Protein AF-A0A7X7BME7-F1 (afdb_monomer)

Structure (mmCIF, N/CA/C/O backbone):
data_AF-A0A7X7BME7-F1
#
_entry.id   AF-A0A7X7BME7-F1
#
loop_
_atom_site.group_PDB
_atom_site.id
_atom_site.type_symbol
_atom_site.label_atom_id
_atom_site.label_alt_id
_atom_site.label_comp_id
_atom_site.label_asym_id
_atom_site.label_entity_id
_atom_site.label_seq_id
_atom_site.pdbx_PDB_ins_code
_atom_site.Cartn_x
_atom_site.Cartn_y
_atom_site.Cartn_z
_atom_site.occupancy
_atom_site.B_iso_or_equiv
_atom_site.auth_seq_id
_atom_site.auth_comp_id
_atom_site.auth_asym_id
_atom_site.auth_atom_id
_atom_site.pdbx_PDB_model_num
ATOM 1 N N . MET A 1 1 ? -15.354 17.926 27.346 1.00 56.25 1 MET A N 1
ATOM 2 C CA . MET A 1 1 ? -15.030 17.325 26.038 1.00 56.25 1 MET A CA 1
ATOM 3 C C . MET A 1 1 ? -14.255 16.059 26.338 1.00 56.25 1 MET A C 1
ATOM 5 O O . MET A 1 1 ? -13.402 16.150 27.217 1.00 56.25 1 MET A O 1
ATOM 9 N N . PRO A 1 2 ? -14.601 14.900 25.755 1.00 67.62 2 PRO A N 1
ATOM 10 C CA . PRO A 1 2 ? -13.760 13.716 25.905 1.00 67.62 2 PRO A CA 1
ATOM 11 C C . PRO A 1 2 ? -12.350 14.047 25.405 1.00 67.62 2 PRO A C 1
ATOM 13 O O . PRO A 1 2 ? -12.203 14.774 24.421 1.00 67.62 2 PRO A O 1
ATOM 16 N N . ASN A 1 3 ? -11.318 13.552 26.082 1.00 87.88 3 ASN A N 1
ATOM 17 C CA . ASN A 1 3 ? -10.000 13.508 25.458 1.00 87.88 3 ASN A CA 1
ATOM 18 C C . ASN A 1 3 ? -10.042 12.455 24.339 1.00 87.88 3 ASN A C 1
ATOM 20 O O . ASN A 1 3 ? -10.901 11.571 24.339 1.00 87.88 3 ASN A O 1
ATOM 24 N N . ALA A 1 4 ? -9.149 12.565 23.363 1.00 94.56 4 ALA A N 1
ATOM 25 C CA . ALA A 1 4 ? -8.976 11.543 22.338 1.00 94.56 4 ALA A CA 1
ATOM 26 C C . ALA A 1 4 ? -7.824 10.615 22.744 1.00 94.56 4 ALA A C 1
ATOM 28 O O . ALA A 1 4 ? -6.770 11.097 23.156 1.00 94.56 4 ALA A O 1
ATOM 29 N N . ALA A 1 5 ? -8.014 9.307 22.592 1.00 96.19 5 ALA A N 1
ATOM 30 C CA . ALA A 1 5 ? -7.024 8.282 22.898 1.00 96.19 5 ALA A CA 1
ATOM 31 C C . ALA A 1 5 ? -6.752 7.398 21.674 1.00 96.19 5 ALA A C 1
ATOM 33 O O . ALA A 1 5 ? -7.639 7.149 20.854 1.00 96.19 5 ALA A O 1
ATOM 34 N N . VAL A 1 6 ? -5.517 6.906 21.554 1.00 97.06 6 VAL A N 1
ATOM 35 C CA . VAL A 1 6 ? -5.145 5.908 20.542 1.00 97.06 6 VAL A CA 1
ATOM 36 C C . VAL A 1 6 ? -5.453 4.521 21.092 1.00 97.06 6 VAL A C 1
ATOM 38 O O . VAL A 1 6 ? -4.835 4.085 22.058 1.00 97.06 6 VAL A O 1
ATOM 41 N N . LYS A 1 7 ? -6.391 3.814 20.459 1.00 97.00 7 LYS A N 1
ATOM 42 C CA . LYS A 1 7 ? -6.803 2.460 20.865 1.00 97.00 7 LYS A CA 1
ATOM 43 C C . LYS A 1 7 ? -6.017 1.352 20.170 1.00 97.00 7 LYS A C 1
ATOM 45 O O . LYS A 1 7 ? -5.889 0.255 20.703 1.00 97.00 7 LYS A O 1
ATOM 50 N N . GLY A 1 8 ? -5.518 1.610 18.968 1.00 97.50 8 GLY A N 1
ATOM 51 C CA . GLY A 1 8 ? -4.771 0.621 18.203 1.00 97.50 8 GLY A CA 1
ATOM 52 C C . GLY A 1 8 ? -4.004 1.252 17.058 1.00 97.50 8 GLY A C 1
ATOM 53 O O . GLY A 1 8 ? -4.339 2.346 16.601 1.00 97.50 8 GLY A O 1
ATOM 54 N N . THR A 1 9 ? -2.976 0.543 16.609 1.00 98.44 9 THR A N 1
ATOM 55 C CA . THR A 1 9 ? -2.131 0.936 15.485 1.00 98.44 9 THR A CA 1
ATOM 56 C C . THR A 1 9 ? -1.845 -0.259 14.583 1.00 98.44 9 THR A C 1
ATOM 58 O O . THR A 1 9 ? -1.928 -1.422 14.998 1.00 98.44 9 THR A O 1
ATOM 61 N N . SER A 1 10 ? -1.505 0.033 13.336 1.00 98.75 10 SER A N 1
ATOM 62 C CA . SER A 1 10 ? -1.069 -0.945 12.345 1.00 98.75 10 SER A CA 1
ATOM 63 C C . SER A 1 10 ? -0.020 -0.333 11.431 1.00 98.75 10 SER A C 1
ATOM 65 O O . SER A 1 10 ? -0.121 0.843 11.092 1.00 98.75 10 SER A O 1
ATOM 67 N N . TYR A 1 11 ? 0.948 -1.136 11.006 1.00 98.62 11 TYR A N 1
ATOM 68 C CA . TYR A 1 11 ? 2.032 -0.728 10.115 1.00 98.6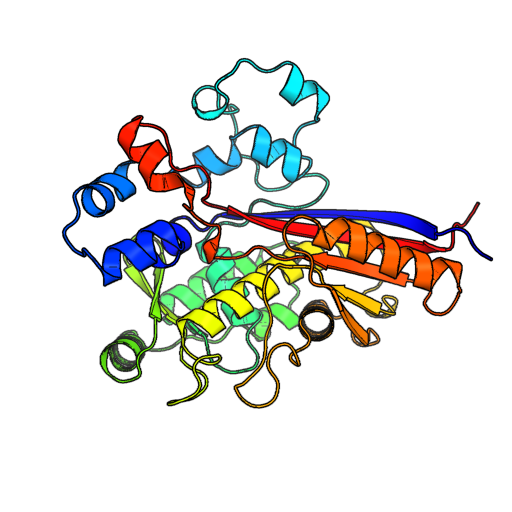2 11 TYR A CA 1
ATOM 69 C C . TYR A 1 11 ? 2.385 -1.918 9.229 1.00 98.62 11 TYR A C 1
ATOM 71 O O . TYR A 1 11 ? 2.762 -2.968 9.749 1.00 98.62 11 TYR A O 1
ATOM 79 N N . SER A 1 12 ? 2.230 -1.768 7.915 1.00 98.75 12 SER A N 1
ATOM 80 C CA . SER A 1 12 ? 2.431 -2.858 6.951 1.00 98.75 12 SER A CA 1
ATOM 81 C C . SER A 1 12 ? 3.280 -2.399 5.771 1.00 98.75 12 SER A C 1
ATOM 83 O O . SER A 1 12 ? 3.238 -1.232 5.378 1.00 98.75 12 SER A O 1
ATOM 85 N N . LEU A 1 13 ? 4.028 -3.330 5.192 1.00 98.88 13 LEU A N 1
ATOM 86 C CA . LEU A 1 13 ? 4.857 -3.125 4.011 1.00 98.88 13 LEU A CA 1
ATOM 87 C C . LEU A 1 13 ? 4.364 -4.050 2.900 1.00 98.88 13 LEU A C 1
ATOM 89 O O . LEU A 1 13 ? 4.288 -5.258 3.092 1.00 98.88 13 LEU A O 1
ATOM 93 N N . ASN A 1 14 ? 4.081 -3.513 1.721 1.00 98.75 14 ASN A N 1
ATOM 94 C CA . ASN A 1 14 ? 3.944 -4.327 0.516 1.00 98.75 14 ASN A CA 1
ATOM 95 C C . ASN A 1 14 ? 5.297 -4.339 -0.191 1.00 98.75 14 ASN A C 1
ATOM 97 O O . ASN A 1 14 ? 5.724 -3.302 -0.692 1.00 98.75 14 ASN A O 1
ATOM 101 N N . TYR A 1 15 ? 5.980 -5.481 -0.210 1.00 98.69 15 TYR A N 1
ATOM 102 C CA . TYR A 1 15 ? 7.234 -5.640 -0.943 1.00 98.69 15 TYR A CA 1
ATOM 103 C C . TYR A 1 15 ? 6.923 -5.780 -2.436 1.00 98.69 15 TYR A C 1
ATOM 105 O O . TYR A 1 15 ? 6.272 -6.739 -2.840 1.00 98.69 15 TYR A O 1
ATOM 113 N N . THR A 1 16 ? 7.359 -4.811 -3.241 1.00 98.31 16 THR A N 1
ATOM 114 C CA . THR A 1 16 ? 6.991 -4.668 -4.659 1.00 98.31 16 THR A CA 1
ATOM 115 C C . THR A 1 16 ? 8.193 -4.236 -5.518 1.00 98.31 16 THR A C 1
ATOM 117 O O . THR A 1 16 ? 8.220 -3.111 -6.036 1.00 98.31 16 THR A O 1
ATOM 120 N N . PRO A 1 17 ? 9.252 -5.062 -5.618 1.00 98.12 17 PRO A N 1
ATOM 121 C CA . PRO A 1 17 ? 10.462 -4.721 -6.359 1.00 98.12 17 PRO A CA 1
ATOM 122 C C . PRO A 1 17 ? 10.225 -4.569 -7.865 1.00 98.12 17 PRO A C 1
ATOM 124 O O . PRO A 1 17 ? 10.823 -3.683 -8.468 1.00 98.12 17 PRO A O 1
ATOM 127 N N . GLU A 1 18 ? 9.373 -5.378 -8.500 1.00 98.00 18 GLU A N 1
ATOM 128 C CA . GLU A 1 18 ? 9.118 -5.247 -9.937 1.00 98.00 18 GLU A CA 1
ATOM 129 C C . GLU A 1 18 ? 8.257 -4.018 -10.222 1.00 98.00 18 GLU A C 1
ATOM 131 O O . GLU A 1 18 ? 8.579 -3.241 -11.123 1.00 98.00 18 GLU A O 1
ATOM 136 N N . LEU A 1 19 ? 7.257 -3.738 -9.384 1.00 98.00 19 LEU A N 1
ATOM 137 C CA . LEU A 1 19 ? 6.533 -2.467 -9.444 1.00 98.00 19 LEU A CA 1
ATOM 138 C C . LEU A 1 19 ? 7.492 -1.271 -9.313 1.00 98.00 19 LEU A C 1
ATOM 140 O O . LEU A 1 19 ? 7.380 -0.303 -10.062 1.00 98.00 19 LEU A O 1
ATOM 144 N N . ALA A 1 20 ? 8.473 -1.355 -8.410 1.00 98.19 20 ALA A N 1
ATOM 145 C CA . ALA A 1 20 ? 9.499 -0.332 -8.233 1.00 98.19 20 ALA A CA 1
ATOM 146 C C . ALA A 1 20 ? 10.392 -0.179 -9.475 1.00 98.19 20 ALA A C 1
ATOM 148 O O . ALA A 1 20 ? 10.643 0.943 -9.915 1.00 98.19 20 ALA A O 1
ATOM 149 N N . LEU A 1 21 ? 10.848 -1.291 -10.062 1.00 97.88 21 LEU A N 1
ATOM 150 C CA . LEU A 1 21 ? 11.663 -1.301 -11.279 1.00 97.88 21 LEU A CA 1
ATOM 151 C C . LEU A 1 21 ? 10.937 -0.654 -12.453 1.00 97.88 21 LEU A C 1
ATOM 153 O O . LEU A 1 21 ? 11.546 0.111 -13.200 1.00 97.88 21 LEU A O 1
ATOM 157 N N . TYR A 1 22 ? 9.663 -0.981 -12.653 1.00 97.69 22 TYR A N 1
ATOM 158 C CA . TYR A 1 22 ? 8.930 -0.532 -13.830 1.00 97.69 22 TYR A CA 1
ATOM 159 C C . TYR A 1 22 ? 8.283 0.836 -13.635 1.00 97.69 22 TYR A C 1
ATOM 161 O O . TYR A 1 22 ? 8.340 1.643 -14.559 1.00 97.69 22 TYR A O 1
ATOM 169 N N . TYR A 1 23 ? 7.755 1.133 -12.450 1.00 98.06 23 TYR A N 1
ATOM 170 C CA . TYR A 1 23 ? 6.879 2.286 -12.232 1.00 98.06 23 TYR A CA 1
ATOM 171 C C . TYR A 1 23 ? 7.337 3.235 -11.128 1.00 98.06 23 TYR A C 1
ATOM 173 O O . TYR A 1 23 ? 6.774 4.319 -11.003 1.00 98.06 23 TYR A O 1
ATOM 181 N N . GLY A 1 24 ? 8.384 2.901 -10.368 1.00 97.94 24 GLY A N 1
ATOM 182 C CA . GLY A 1 24 ? 9.033 3.876 -9.492 1.00 97.94 24 GLY A CA 1
ATOM 183 C C . GLY A 1 24 ? 9.471 5.107 -10.292 1.00 97.94 24 GLY A C 1
ATOM 184 O O . GLY A 1 24 ? 9.972 4.974 -11.408 1.00 97.94 24 GLY A O 1
ATOM 185 N N . ASN A 1 25 ? 9.303 6.315 -9.747 1.00 96.56 25 ASN A N 1
ATOM 186 C CA . ASN A 1 25 ? 9.433 7.547 -10.539 1.00 96.56 25 ASN A CA 1
ATOM 187 C C . ASN A 1 25 ? 10.794 7.668 -11.248 1.00 96.56 25 ASN A C 1
ATOM 189 O O . ASN A 1 25 ? 10.865 8.009 -12.425 1.00 96.56 25 ASN A O 1
ATOM 193 N N . THR A 1 26 ? 11.886 7.364 -10.541 1.00 97.81 26 THR A N 1
ATOM 194 C CA . THR A 1 26 ? 13.246 7.452 -11.092 1.00 97.81 26 THR A CA 1
ATOM 195 C C . THR A 1 26 ? 13.480 6.486 -12.262 1.00 97.81 26 THR A C 1
ATOM 197 O O . THR A 1 26 ? 13.903 6.963 -13.319 1.00 97.81 26 THR A O 1
ATOM 200 N N . PRO A 1 27 ? 13.237 5.165 -12.136 1.00 97.69 27 PRO A N 1
ATOM 201 C CA . PRO A 1 27 ? 13.377 4.256 -13.273 1.00 97.69 27 PRO A CA 1
ATOM 202 C C . PRO A 1 27 ? 12.309 4.451 -14.361 1.00 97.69 27 PRO A C 1
ATOM 204 O O . PRO A 1 27 ? 12.635 4.287 -15.534 1.00 97.69 27 PRO A O 1
ATOM 207 N N . PHE A 1 28 ? 11.079 4.843 -14.016 1.00 97.19 28 PHE A N 1
ATOM 208 C CA . PHE A 1 28 ? 10.016 5.108 -14.991 1.00 97.19 28 PHE A CA 1
ATOM 209 C C . PHE A 1 28 ? 10.372 6.284 -15.911 1.00 97.19 28 PHE A C 1
ATOM 211 O O . PHE A 1 28 ? 10.438 6.119 -17.126 1.00 97.19 28 PHE A O 1
ATOM 218 N N . VAL A 1 29 ? 10.708 7.446 -15.337 1.00 96.94 29 VAL A N 1
ATOM 219 C CA . VAL A 1 29 ? 11.092 8.640 -16.111 1.00 96.94 29 VAL A CA 1
ATOM 220 C C . VAL A 1 29 ? 12.376 8.408 -16.906 1.00 96.94 29 VAL A C 1
ATOM 222 O O . VAL A 1 29 ? 12.489 8.870 -18.041 1.00 96.94 29 VAL A O 1
ATOM 225 N N . GLU A 1 30 ? 13.348 7.682 -16.344 1.00 97.69 30 GLU A N 1
ATOM 226 C CA . GLU A 1 30 ? 14.548 7.323 -17.099 1.00 97.69 30 GLU A CA 1
ATOM 227 C C . GLU A 1 30 ? 14.211 6.459 -18.312 1.00 97.69 30 GLU A C 1
ATOM 229 O O . GLU A 1 30 ? 14.777 6.685 -19.373 1.00 97.69 30 GLU A O 1
ATOM 234 N N . ARG A 1 31 ? 13.303 5.487 -18.189 1.00 96.75 31 ARG A N 1
ATOM 235 C CA . ARG A 1 31 ? 12.942 4.615 -19.313 1.00 96.75 31 ARG A CA 1
ATOM 236 C C . ARG A 1 31 ? 12.291 5.392 -20.453 1.00 96.75 31 ARG A C 1
ATOM 238 O O . ARG A 1 31 ? 12.599 5.118 -21.608 1.00 96.75 31 ARG A O 1
ATOM 245 N N . GLU A 1 32 ? 11.467 6.382 -20.123 1.00 95.25 32 GLU A N 1
ATOM 246 C CA . GLU A 1 32 ? 10.844 7.271 -21.109 1.00 95.25 32 GLU A CA 1
ATOM 247 C C . GLU A 1 32 ? 11.869 8.182 -21.805 1.00 95.25 32 GLU A C 1
ATOM 249 O O . GLU A 1 32 ? 11.797 8.402 -23.013 1.00 95.25 32 GLU A O 1
ATOM 254 N N . ALA A 1 33 ? 12.846 8.715 -21.065 1.00 97.19 33 ALA A N 1
ATOM 255 C CA . ALA A 1 33 ? 13.823 9.661 -21.610 1.00 97.19 33 ALA A CA 1
ATOM 256 C C . ALA A 1 33 ? 15.037 8.984 -22.278 1.00 97.19 33 ALA A C 1
ATOM 258 O O . ALA A 1 33 ? 15.549 9.458 -23.297 1.00 97.19 33 ALA A O 1
ATOM 259 N N . HIS A 1 34 ? 15.531 7.900 -21.680 1.00 97.12 34 HIS A N 1
ATOM 260 C CA . HIS A 1 34 ? 16.809 7.241 -21.956 1.00 97.12 34 HIS A CA 1
ATOM 261 C C . HIS A 1 34 ? 16.695 5.710 -21.762 1.00 97.12 34 HIS A C 1
ATOM 263 O O . HIS A 1 34 ? 17.323 5.159 -20.854 1.00 97.12 34 HIS A O 1
ATOM 269 N N . PRO A 1 35 ? 15.933 4.992 -22.611 1.00 95.38 35 PRO A N 1
ATOM 270 C CA . PRO A 1 35 ? 15.633 3.566 -22.420 1.00 95.38 35 PRO A CA 1
ATOM 271 C C . PRO A 1 35 ? 16.873 2.658 -22.350 1.00 95.38 35 PRO A C 1
ATOM 273 O O . PRO A 1 35 ? 16.849 1.649 -21.650 1.00 95.38 35 PRO A O 1
ATOM 276 N N . ASP A 1 36 ? 17.971 3.045 -23.004 1.00 96.06 36 ASP A N 1
ATOM 277 C CA . ASP A 1 36 ? 19.228 2.286 -23.042 1.00 96.06 36 ASP A CA 1
ATOM 278 C C . ASP A 1 36 ? 20.260 2.760 -21.998 1.00 96.06 36 ASP A C 1
ATOM 280 O O . ASP A 1 36 ? 21.465 2.537 -22.154 1.00 96.06 36 ASP A O 1
ATOM 284 N N . SER A 1 37 ? 19.836 3.476 -20.947 1.00 97.31 37 SER A N 1
ATOM 285 C CA . SER A 1 37 ? 20.785 4.032 -19.980 1.00 97.31 37 SER A CA 1
ATOM 286 C C . SER A 1 37 ? 21.514 2.949 -19.180 1.00 97.31 37 SER A C 1
ATOM 288 O O . SER A 1 37 ? 20.959 1.917 -18.789 1.00 97.31 37 SER A O 1
ATOM 290 N N . GLU A 1 38 ? 22.784 3.217 -18.862 1.00 97.31 38 GLU A N 1
ATOM 291 C CA . GLU A 1 38 ? 23.599 2.324 -18.033 1.00 97.31 38 GLU A CA 1
ATOM 292 C C . GLU A 1 38 ? 22.933 2.065 -16.671 1.00 97.31 38 GLU A C 1
ATOM 294 O O . GLU A 1 38 ? 22.980 0.950 -16.152 1.00 97.31 38 GLU A O 1
ATOM 299 N N . PHE A 1 39 ? 22.257 3.073 -16.113 1.00 97.94 39 PHE A N 1
ATOM 300 C CA . PHE A 1 39 ? 21.524 2.948 -14.859 1.00 97.94 39 PHE A CA 1
ATOM 301 C C . PHE A 1 39 ? 20.404 1.899 -14.948 1.00 97.94 39 PHE A C 1
ATOM 303 O O . PHE A 1 39 ? 20.356 1.025 -14.082 1.00 97.94 39 PHE A O 1
ATOM 310 N N . LEU A 1 40 ? 19.569 1.920 -15.996 1.00 97.69 40 LEU A N 1
ATOM 311 C CA . LEU A 1 40 ? 18.511 0.917 -16.184 1.00 97.69 40 LEU A CA 1
ATOM 312 C C . LEU A 1 40 ? 19.078 -0.489 -16.379 1.00 97.69 40 LEU A C 1
ATOM 314 O O . LEU A 1 40 ? 18.531 -1.444 -15.836 1.00 97.69 40 LEU A O 1
ATOM 318 N N . SER A 1 41 ? 20.201 -0.618 -17.092 1.00 97.38 41 SER A N 1
ATOM 319 C CA . SER A 1 41 ? 20.853 -1.919 -17.294 1.00 97.38 41 SER A CA 1
ATOM 320 C C . SER A 1 41 ? 21.424 -2.515 -16.000 1.00 97.38 41 SER A C 1
ATOM 322 O O . SER A 1 41 ? 21.450 -3.734 -15.830 1.00 97.38 41 SER A O 1
ATOM 324 N N . LYS A 1 42 ? 21.881 -1.663 -15.070 1.00 98.12 42 LYS A N 1
ATOM 325 C CA . LYS A 1 42 ? 22.499 -2.094 -13.812 1.00 98.12 42 LYS A CA 1
ATOM 326 C C . LYS A 1 42 ? 21.492 -2.314 -12.696 1.00 98.12 42 LYS A C 1
ATOM 328 O O . LYS A 1 42 ? 21.701 -3.234 -11.912 1.00 98.12 42 LYS A O 1
ATOM 333 N N . LEU A 1 43 ? 20.429 -1.508 -12.623 1.00 98.25 43 LEU A N 1
ATOM 334 C CA . LEU A 1 43 ? 19.456 -1.505 -11.526 1.00 98.25 43 LEU A CA 1
ATOM 335 C C . LEU A 1 43 ? 18.918 -2.899 -11.137 1.00 98.25 43 LEU A C 1
ATOM 337 O O . LEU A 1 43 ? 18.890 -3.170 -9.936 1.00 98.25 43 LEU A O 1
ATOM 341 N N . PRO A 1 44 ? 18.571 -3.812 -12.068 1.00 97.19 44 PRO A N 1
ATOM 342 C CA . PRO A 1 44 ? 18.116 -5.160 -11.713 1.00 97.19 44 PRO A CA 1
ATOM 343 C C . PRO A 1 44 ? 19.093 -5.949 -10.827 1.00 97.19 44 PRO A C 1
ATOM 345 O O . PRO A 1 44 ? 18.659 -6.758 -10.015 1.00 97.19 44 PRO A O 1
ATOM 348 N N . ASN A 1 45 ? 20.401 -5.679 -10.914 1.00 97.38 45 ASN A N 1
ATOM 349 C CA . ASN A 1 45 ? 21.420 -6.338 -10.085 1.00 97.38 45 ASN A CA 1
ATOM 350 C C . ASN A 1 45 ? 21.452 -5.831 -8.631 1.00 97.38 45 ASN A C 1
ATOM 352 O O . ASN A 1 45 ? 22.192 -6.372 -7.815 1.00 97.38 45 ASN A O 1
ATOM 356 N N . HIS A 1 46 ? 20.692 -4.781 -8.315 1.00 97.88 46 HIS A N 1
ATOM 357 C CA . HIS A 1 46 ? 20.599 -4.187 -6.978 1.00 97.88 46 HIS A CA 1
ATOM 358 C C . HIS A 1 46 ? 19.275 -4.524 -6.282 1.00 97.88 46 HIS A C 1
ATOM 360 O O . HIS A 1 46 ? 19.029 -4.054 -5.173 1.00 97.88 46 HIS A O 1
ATOM 366 N N . VAL A 1 47 ? 18.407 -5.311 -6.916 1.00 96.94 47 VAL A N 1
ATOM 367 C CA . VAL A 1 47 ? 17.109 -5.696 -6.359 1.00 96.94 47 VAL A CA 1
ATOM 368 C C . VAL A 1 47 ? 17.323 -6.718 -5.249 1.00 96.94 47 VAL A C 1
ATOM 370 O O . VAL A 1 47 ? 17.862 -7.795 -5.483 1.00 96.94 47 VAL A O 1
ATOM 373 N N . GLN A 1 48 ? 16.879 -6.386 -4.039 1.00 96.06 48 GLN A N 1
ATOM 374 C CA . GLN A 1 48 ? 16.816 -7.353 -2.943 1.00 96.06 48 GLN A CA 1
ATOM 375 C C . GLN A 1 48 ? 15.686 -8.342 -3.182 1.00 96.06 48 GLN A C 1
ATOM 377 O O . GLN A 1 48 ? 14.642 -7.939 -3.682 1.00 96.06 48 GLN A O 1
ATOM 382 N N . SER A 1 49 ? 15.862 -9.583 -2.746 1.00 97.31 49 SER A N 1
ATOM 383 C CA . SER A 1 49 ? 14.826 -10.613 -2.656 1.00 97.31 49 SER A CA 1
ATOM 384 C C . SER A 1 49 ? 13.841 -10.365 -1.502 1.00 97.31 49 SER A C 1
ATOM 386 O O . SER A 1 49 ? 14.126 -9.626 -0.556 1.00 97.31 49 SER A O 1
ATOM 388 N N . TYR A 1 50 ? 12.684 -11.039 -1.538 1.00 98.25 50 TYR A N 1
ATOM 389 C CA . TYR A 1 50 ? 11.718 -11.008 -0.432 1.00 98.25 50 TYR A CA 1
ATOM 390 C C . TYR A 1 50 ? 12.334 -11.530 0.874 1.00 98.25 50 TYR A C 1
ATOM 392 O O . TYR A 1 50 ? 12.048 -11.011 1.953 1.00 98.25 50 TYR A O 1
ATOM 400 N N . GLU A 1 51 ? 13.201 -12.544 0.790 1.00 97.94 51 GLU A N 1
ATOM 401 C CA . GLU A 1 51 ? 13.883 -13.087 1.963 1.00 97.94 51 GLU A CA 1
ATOM 402 C C . GLU A 1 51 ? 14.785 -12.028 2.609 1.00 97.94 51 GLU A C 1
ATOM 404 O O . GLU A 1 51 ? 14.706 -11.809 3.812 1.00 97.94 51 GLU A O 1
ATOM 409 N N . GLU A 1 52 ? 15.578 -11.300 1.820 1.00 98.19 52 GLU A N 1
ATOM 410 C CA . GLU A 1 52 ? 16.416 -10.216 2.343 1.00 98.19 52 GLU A CA 1
ATOM 411 C C . GLU A 1 52 ? 15.573 -9.077 2.933 1.00 98.19 52 GLU A C 1
ATOM 413 O O . GLU A 1 52 ? 15.856 -8.606 4.035 1.00 98.19 52 GLU A O 1
ATOM 418 N N . CYS A 1 53 ? 14.492 -8.685 2.251 1.00 98.25 53 CYS A N 1
ATOM 419 C CA . CYS A 1 53 ? 13.555 -7.664 2.725 1.00 98.25 53 CYS A CA 1
ATOM 420 C C . CYS A 1 53 ? 12.909 -8.034 4.072 1.00 98.25 53 CYS A C 1
ATOM 422 O O . CYS A 1 53 ? 12.805 -7.192 4.965 1.00 98.25 53 CYS A O 1
ATOM 424 N N . SER A 1 54 ? 12.505 -9.297 4.238 1.00 98.38 54 SER A N 1
ATOM 425 C CA . SER A 1 54 ? 11.877 -9.830 5.460 1.00 98.38 54 SER A CA 1
ATOM 426 C C . SER A 1 54 ? 12.874 -10.202 6.563 1.00 98.38 54 SER A C 1
ATOM 428 O O . SER A 1 54 ? 12.482 -10.710 7.610 1.00 98.38 54 SER A O 1
ATOM 430 N N . ARG A 1 55 ? 14.164 -9.936 6.349 1.00 98.44 55 ARG A N 1
ATOM 431 C CA . ARG A 1 55 ? 15.244 -10.055 7.342 1.00 98.44 55 ARG A CA 1
ATOM 432 C C . ARG A 1 55 ? 15.883 -8.702 7.658 1.00 98.44 55 ARG A C 1
ATOM 434 O O . ARG A 1 55 ? 16.760 -8.615 8.517 1.00 98.44 55 ARG A O 1
ATOM 441 N N . TYR A 1 56 ? 15.480 -7.646 6.955 1.00 98.38 56 TYR A N 1
ATOM 442 C CA . TYR A 1 56 ? 16.036 -6.312 7.116 1.00 98.38 56 TYR A CA 1
ATOM 443 C C . TYR A 1 56 ? 15.489 -5.661 8.389 1.00 98.38 56 TYR A C 1
ATOM 445 O O . TYR A 1 56 ? 14.297 -5.372 8.487 1.00 98.38 56 TYR A O 1
ATOM 453 N N . ALA A 1 57 ? 16.362 -5.427 9.372 1.00 98.12 57 ALA A N 1
ATOM 454 C CA . ALA A 1 57 ? 15.967 -4.995 10.714 1.00 98.12 57 ALA A CA 1
ATOM 455 C C . ALA A 1 57 ? 15.038 -3.755 10.746 1.00 98.12 57 ALA A C 1
ATOM 457 O O . ALA A 1 57 ? 14.043 -3.800 11.469 1.00 98.12 57 ALA A O 1
ATOM 458 N N . PRO A 1 58 ? 15.242 -2.696 9.933 1.00 98.12 58 PRO A N 1
ATOM 459 C CA . PRO A 1 58 ? 14.289 -1.583 9.859 1.00 98.12 58 PRO A CA 1
ATOM 460 C C . PRO A 1 58 ? 12.873 -1.982 9.431 1.00 98.12 58 PRO A C 1
ATOM 462 O O . PRO A 1 58 ? 11.904 -1.480 9.997 1.00 98.12 58 PRO A O 1
ATOM 465 N N . ASN A 1 59 ? 12.736 -2.913 8.482 1.00 98.56 59 ASN A N 1
ATOM 466 C CA . ASN A 1 59 ? 11.425 -3.412 8.059 1.00 98.56 59 ASN A CA 1
ATOM 467 C C . ASN A 1 59 ? 10.762 -4.224 9.177 1.00 98.56 59 ASN A C 1
ATOM 469 O O . ASN A 1 59 ? 9.558 -4.103 9.398 1.00 98.56 59 ASN A O 1
ATOM 473 N N . LEU A 1 60 ? 11.551 -5.011 9.914 1.00 98.62 60 LEU A N 1
ATOM 474 C CA . LEU A 1 60 ? 11.070 -5.788 11.058 1.00 98.62 60 LEU A CA 1
ATOM 475 C C . LEU A 1 60 ? 10.574 -4.893 12.192 1.00 98.62 60 LEU A C 1
ATOM 477 O O . LEU A 1 60 ? 9.514 -5.159 12.756 1.00 98.62 60 LEU A O 1
ATOM 481 N N . VAL A 1 61 ? 11.289 -3.809 12.490 1.00 98.44 61 VAL A N 1
ATOM 482 C CA . VAL A 1 61 ? 10.823 -2.801 13.450 1.00 98.44 61 VAL A CA 1
ATOM 483 C C . VAL A 1 61 ? 9.532 -2.146 12.978 1.00 98.44 61 VAL A C 1
ATOM 485 O O . VAL A 1 61 ? 8.597 -2.012 13.766 1.00 98.44 61 VAL A O 1
ATOM 488 N N . TYR A 1 62 ? 9.446 -1.785 11.694 1.00 98.38 62 TYR A N 1
ATOM 489 C CA . TYR A 1 62 ? 8.266 -1.123 11.140 1.00 98.38 62 TYR A CA 1
ATOM 490 C C . TYR A 1 62 ? 6.987 -1.938 11.365 1.00 98.38 62 TYR A C 1
ATOM 492 O O . TYR A 1 62 ? 5.994 -1.400 11.845 1.00 98.38 62 TYR A O 1
ATOM 500 N N . ILE A 1 63 ? 7.021 -3.251 11.111 1.00 98.69 63 ILE A N 1
ATOM 501 C CA . ILE A 1 63 ? 5.861 -4.135 11.329 1.00 98.69 63 ILE A CA 1
ATOM 502 C C . ILE A 1 63 ? 5.693 -4.589 12.790 1.00 98.69 63 ILE A C 1
ATOM 504 O O . ILE A 1 63 ? 4.729 -5.288 13.116 1.00 98.69 63 ILE A O 1
ATOM 508 N N . GLY A 1 64 ? 6.620 -4.224 13.683 1.00 98.38 64 GLY A N 1
ATOM 509 C CA . GLY A 1 64 ? 6.621 -4.614 15.095 1.00 98.38 64 GLY A CA 1
ATOM 510 C C . GLY A 1 64 ? 7.026 -6.070 15.343 1.00 98.38 64 GLY A C 1
ATOM 511 O O . GLY A 1 64 ? 6.476 -6.709 16.237 1.00 98.38 64 GLY A O 1
ATOM 512 N N . ALA A 1 65 ? 7.910 -6.622 14.513 1.00 98.31 65 ALA A N 1
ATOM 513 C CA . ALA A 1 65 ? 8.549 -7.926 14.710 1.00 98.31 65 ALA A CA 1
ATOM 514 C C . ALA A 1 65 ? 9.895 -7.831 15.460 1.00 98.31 65 ALA A C 1
ATOM 516 O O . ALA A 1 65 ? 10.426 -8.851 15.887 1.00 98.31 65 ALA A O 1
ATOM 517 N N . MET A 1 66 ? 10.432 -6.619 15.606 1.00 98.06 66 MET A N 1
ATOM 518 C CA . MET A 1 66 ? 11.637 -6.279 16.364 1.00 98.06 66 MET A CA 1
ATOM 519 C C . MET A 1 66 ? 11.373 -4.977 17.125 1.00 98.06 66 MET A C 1
ATOM 521 O O . MET A 1 66 ? 10.651 -4.112 16.620 1.00 98.06 66 MET A O 1
ATOM 525 N N . ASP A 1 67 ? 11.946 -4.821 18.315 1.00 96.94 67 ASP A N 1
ATOM 526 C CA . ASP A 1 67 ? 11.793 -3.589 19.090 1.00 96.94 67 ASP A CA 1
ATOM 527 C C . ASP A 1 67 ? 12.742 -2.479 18.600 1.00 96.94 67 ASP A C 1
ATOM 529 O O . ASP A 1 67 ? 13.830 -2.733 18.079 1.00 96.94 67 ASP A O 1
ATOM 533 N N . LEU A 1 68 ? 12.343 -1.215 18.786 1.00 96.00 68 LEU A N 1
ATOM 534 C CA . LEU A 1 68 ? 13.161 -0.053 18.405 1.00 96.00 68 LEU A CA 1
ATOM 535 C C . LEU A 1 68 ? 14.513 -0.039 19.133 1.00 96.00 68 LEU A C 1
ATOM 537 O O . LEU A 1 68 ? 15.544 0.180 18.502 1.00 96.00 68 LEU A O 1
ATOM 541 N N . GLU A 1 69 ? 14.510 -0.330 20.436 1.00 97.38 69 GLU A N 1
ATOM 542 C CA . GLU A 1 69 ? 15.732 -0.413 21.246 1.00 97.38 69 GLU A CA 1
ATOM 543 C C . GLU A 1 69 ? 16.668 -1.519 20.742 1.00 97.38 69 GLU A C 1
ATOM 545 O O . GLU A 1 69 ? 17.889 -1.362 20.753 1.00 97.38 69 GLU A O 1
ATOM 550 N N . GLU A 1 70 ? 16.121 -2.639 20.256 1.00 96.56 70 GLU A N 1
ATOM 551 C CA . GLU A 1 70 ? 16.936 -3.698 19.663 1.00 96.56 70 GLU A CA 1
ATOM 552 C C . GLU A 1 70 ? 17.640 -3.197 18.404 1.00 96.56 70 GLU A C 1
ATOM 554 O O . GLU A 1 70 ? 18.847 -3.401 18.292 1.00 96.56 70 GLU A O 1
ATOM 559 N N . LEU A 1 71 ? 16.931 -2.499 17.504 1.00 97.12 71 LEU A N 1
ATOM 560 C CA . LEU A 1 71 ? 17.495 -1.907 16.282 1.00 97.12 71 LEU A CA 1
ATOM 561 C C . LEU A 1 71 ? 18.600 -0.883 16.571 1.00 97.12 71 LEU A C 1
ATOM 563 O O . LEU A 1 71 ? 19.630 -0.899 15.894 1.00 97.12 71 LEU A O 1
ATOM 567 N N . GLU A 1 72 ? 18.408 -0.020 17.572 1.00 96.62 72 GLU A N 1
ATOM 568 C CA . GLU A 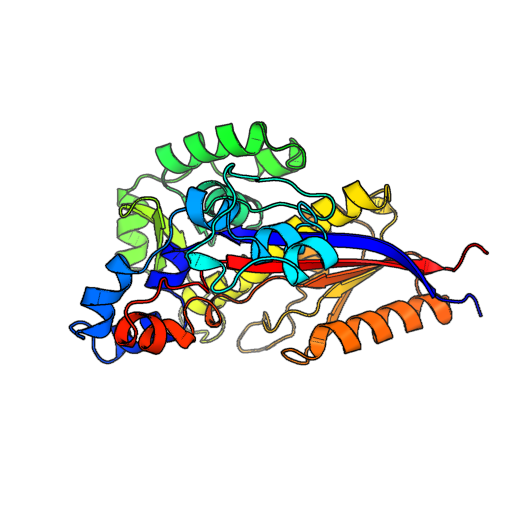1 72 ? 19.401 0.982 17.990 1.00 96.62 72 GLU A CA 1
ATOM 569 C C . GLU A 1 72 ? 20.730 0.348 18.418 1.00 96.62 72 GLU A C 1
ATOM 571 O O . GLU A 1 72 ? 21.795 0.928 18.203 1.00 96.62 72 GLU A O 1
ATOM 576 N N . ASN A 1 73 ? 20.680 -0.868 18.966 1.00 96.44 73 ASN A N 1
ATOM 577 C CA . ASN A 1 73 ? 21.855 -1.612 19.409 1.00 96.44 73 ASN A CA 1
ATOM 578 C C . ASN A 1 73 ? 22.509 -2.464 18.302 1.00 96.44 73 ASN A C 1
ATOM 580 O O . ASN A 1 73 ? 23.531 -3.109 18.558 1.00 96.44 73 ASN A O 1
ATOM 584 N N . LYS A 1 74 ? 21.960 -2.502 17.077 1.00 95.75 74 LYS A N 1
ATOM 585 C CA . LYS A 1 74 ? 22.510 -3.326 15.984 1.00 95.75 74 LYS A CA 1
ATOM 586 C C . LYS A 1 74 ? 23.645 -2.631 15.247 1.00 95.75 74 LYS A C 1
ATOM 588 O O . LYS A 1 74 ? 23.617 -1.431 14.982 1.00 95.75 74 LYS A O 1
ATOM 593 N N . GLU A 1 75 ? 24.608 -3.441 14.819 1.00 96.25 75 GLU A N 1
ATOM 594 C CA . GLU A 1 75 ? 25.718 -3.001 13.979 1.00 96.25 75 GLU A CA 1
ATOM 595 C C . GLU A 1 75 ? 25.215 -2.515 12.608 1.00 96.25 75 GLU A C 1
ATOM 597 O O . GLU A 1 75 ? 24.431 -3.188 11.934 1.00 96.25 75 GLU A O 1
ATOM 602 N N . GLN A 1 76 ? 25.690 -1.342 12.189 1.00 95.56 76 GLN A N 1
ATOM 603 C CA . GLN A 1 76 ? 25.453 -0.781 10.859 1.00 95.56 76 GLN A CA 1
ATOM 604 C C . GLN A 1 76 ? 26.624 -1.109 9.909 1.00 95.56 76 GLN A C 1
ATOM 606 O O . GLN A 1 76 ? 27.759 -1.211 10.375 1.00 95.56 76 GLN A O 1
ATOM 611 N N . PRO A 1 77 ? 26.389 -1.211 8.585 1.00 95.75 77 PRO A N 1
ATOM 612 C CA . PRO A 1 77 ? 25.116 -0.982 7.904 1.00 95.75 77 PRO A CA 1
ATOM 613 C C . PRO A 1 77 ? 24.172 -2.194 7.954 1.00 95.75 77 PRO A C 1
ATOM 615 O O . PRO A 1 77 ? 24.551 -3.325 7.662 1.00 95.75 77 PRO A O 1
ATOM 618 N N . TRP A 1 78 ? 22.895 -1.946 8.254 1.00 96.94 78 TRP A N 1
ATOM 619 C CA . TRP A 1 78 ? 21.908 -3.012 8.473 1.00 96.94 78 TRP A CA 1
ATOM 620 C C . TRP A 1 78 ? 21.636 -3.897 7.248 1.00 96.94 78 TRP A C 1
ATOM 622 O O . TRP A 1 78 ? 21.217 -5.038 7.408 1.00 96.94 78 TRP A O 1
ATOM 632 N N . PHE A 1 79 ? 21.874 -3.409 6.024 1.00 94.44 79 PHE A N 1
ATOM 633 C CA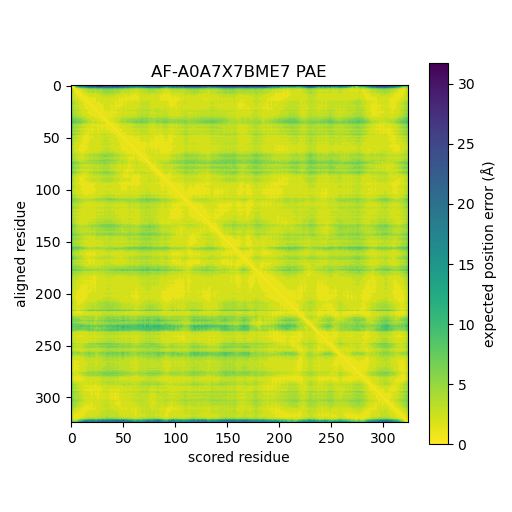 . PHE A 1 79 ? 21.636 -4.201 4.809 1.00 94.44 79 PHE A CA 1
ATOM 634 C C . PHE A 1 79 ? 22.674 -5.322 4.615 1.00 94.44 79 PHE A C 1
ATOM 636 O O . PHE A 1 79 ? 22.402 -6.270 3.889 1.00 94.44 79 PHE A O 1
ATOM 643 N N . GLU A 1 80 ? 23.833 -5.248 5.280 1.00 95.75 80 GLU A N 1
ATOM 644 C CA . GLU A 1 80 ? 24.845 -6.321 5.307 1.00 95.75 80 GLU A CA 1
ATOM 645 C C . GLU A 1 80 ? 24.648 -7.277 6.493 1.00 95.75 80 GLU A C 1
ATOM 647 O O . GLU A 1 80 ? 25.210 -8.372 6.527 1.00 95.75 80 GLU A O 1
ATOM 652 N N . LYS A 1 81 ? 23.860 -6.856 7.488 1.00 96.62 81 LYS A N 1
ATOM 653 C CA . LYS A 1 81 ? 23.676 -7.522 8.784 1.00 96.62 81 LYS A CA 1
ATOM 654 C C . LYS A 1 81 ? 22.222 -7.962 8.949 1.00 96.62 81 LYS A C 1
ATOM 656 O O . LYS A 1 81 ? 21.556 -7.598 9.913 1.00 96.62 81 LYS A O 1
ATOM 661 N N . LEU A 1 82 ? 21.730 -8.706 7.961 1.00 97.56 82 LEU A N 1
ATOM 662 C CA . LEU A 1 82 ? 20.362 -9.218 7.946 1.00 97.56 82 LEU A CA 1
ATOM 663 C C . LEU A 1 82 ? 20.127 -10.204 9.093 1.00 97.56 82 LEU A C 1
ATOM 665 O O . LEU A 1 82 ? 20.998 -11.018 9.409 1.00 97.56 82 LEU A O 1
ATOM 669 N N . GLU A 1 83 ? 18.914 -10.193 9.643 1.00 97.62 83 GLU A N 1
ATOM 670 C CA . GLU A 1 83 ? 18.500 -11.173 10.644 1.00 97.62 83 GLU A CA 1
ATOM 671 C C . GLU A 1 83 ? 18.614 -12.602 10.103 1.00 97.62 83 GLU A C 1
ATOM 673 O O . GLU A 1 83 ? 18.539 -12.816 8.894 1.00 97.62 83 GLU A O 1
ATOM 678 N N . PRO A 1 84 ? 18.801 -13.620 10.955 1.00 96.19 84 PRO A N 1
ATOM 679 C CA . PRO A 1 84 ? 18.996 -14.991 10.487 1.00 96.19 84 PRO A CA 1
ATOM 680 C C . PRO A 1 84 ? 17.738 -15.620 9.873 1.00 96.19 84 PRO A C 1
ATOM 682 O O . PRO A 1 84 ? 17.861 -16.536 9.064 1.00 96.19 84 PRO A O 1
ATOM 685 N N . ALA A 1 85 ? 16.543 -15.158 10.249 1.00 96.62 85 ALA A N 1
ATOM 686 C CA . ALA A 1 85 ? 15.275 -15.737 9.821 1.00 96.62 85 ALA A CA 1
ATOM 687 C C . ALA A 1 85 ? 14.367 -14.682 9.187 1.00 96.62 85 ALA A C 1
ATOM 689 O O . ALA A 1 85 ? 14.227 -13.580 9.713 1.00 96.62 85 ALA A O 1
ATOM 690 N N . ALA A 1 86 ? 13.737 -15.048 8.071 1.00 97.62 86 ALA A N 1
ATOM 691 C CA . ALA A 1 86 ? 12.701 -14.245 7.439 1.00 97.62 86 ALA A CA 1
ATOM 692 C C . ALA A 1 86 ? 11.445 -14.201 8.313 1.00 97.62 86 ALA A C 1
ATOM 694 O O . ALA A 1 86 ? 10.926 -15.244 8.721 1.00 97.62 86 ALA A O 1
ATOM 695 N N . VAL A 1 87 ? 10.939 -12.996 8.566 1.00 98.31 87 VAL A N 1
ATOM 696 C CA . VAL A 1 87 ? 9.719 -12.778 9.342 1.00 98.31 87 VAL A CA 1
ATOM 697 C C . VAL A 1 87 ? 8.723 -11.991 8.508 1.00 98.31 87 VAL A C 1
ATOM 699 O O . VAL A 1 87 ? 8.995 -10.888 8.045 1.00 98.31 87 VAL A O 1
ATOM 702 N N . ARG A 1 88 ? 7.544 -12.586 8.318 1.00 98.19 88 ARG A N 1
ATOM 703 C CA . ARG A 1 88 ? 6.444 -11.975 7.567 1.00 98.19 88 ARG A CA 1
ATOM 704 C C . ARG A 1 88 ? 5.558 -11.093 8.441 1.00 98.19 88 ARG A C 1
ATOM 706 O O . ARG A 1 88 ? 5.197 -10.005 8.022 1.00 98.19 88 ARG A O 1
ATOM 713 N N . PHE A 1 89 ? 5.180 -11.574 9.624 1.00 98.69 89 PHE A N 1
ATOM 714 C CA . PHE A 1 89 ? 4.195 -10.928 10.494 1.00 98.69 89 PHE A CA 1
ATOM 715 C C . PHE A 1 89 ? 4.854 -10.358 11.747 1.00 98.69 89 PHE A C 1
ATOM 717 O O . PHE A 1 89 ? 5.703 -11.013 12.350 1.00 98.69 89 PHE A O 1
ATOM 724 N N . GLY A 1 90 ? 4.406 -9.179 12.168 1.00 98.25 90 GLY A N 1
ATOM 725 C CA . GLY A 1 90 ? 4.775 -8.549 13.431 1.00 98.25 90 GLY A CA 1
ATOM 726 C C . GLY A 1 90 ? 3.545 -8.117 14.228 1.00 98.25 90 GLY A C 1
ATOM 727 O O . GLY A 1 90 ? 2.401 -8.377 13.845 1.00 98.25 90 GLY A O 1
ATOM 728 N N . LYS A 1 91 ? 3.776 -7.454 15.365 1.00 98.19 91 LYS A N 1
ATOM 729 C CA . LYS A 1 91 ? 2.713 -6.951 16.247 1.00 98.19 91 LYS A CA 1
ATOM 730 C C . LYS A 1 91 ? 1.768 -5.974 15.542 1.00 98.19 91 LYS A C 1
ATOM 732 O O . LYS A 1 91 ? 0.581 -5.952 15.858 1.00 98.19 91 LYS A O 1
ATOM 737 N N . TYR A 1 92 ? 2.286 -5.154 14.630 1.00 98.31 92 TYR A N 1
ATOM 738 C CA . TYR A 1 92 ? 1.521 -4.091 13.983 1.00 98.31 92 TYR A CA 1
ATOM 739 C C . TYR A 1 92 ? 0.969 -4.491 12.616 1.00 98.31 92 TYR A C 1
ATOM 741 O O . TYR A 1 92 ? -0.120 -4.042 12.260 1.00 98.31 92 TYR A O 1
ATOM 749 N N . GLY A 1 93 ? 1.670 -5.333 11.861 1.00 98.44 93 GLY A N 1
ATOM 750 C CA . GLY A 1 93 ? 1.248 -5.691 10.510 1.00 98.44 93 GLY A CA 1
ATOM 751 C C . GLY A 1 93 ? 2.073 -6.804 9.887 1.00 98.44 93 GLY A C 1
ATOM 752 O O . GLY A 1 93 ? 2.474 -7.752 10.569 1.00 98.44 93 GLY A O 1
ATOM 753 N N . GLU A 1 94 ? 2.312 -6.697 8.585 1.00 98.81 94 GLU A N 1
ATOM 754 C CA . GLU A 1 94 ? 3.083 -7.677 7.825 1.00 98.81 94 GLU A CA 1
ATOM 755 C C . GLU A 1 94 ? 3.957 -7.052 6.734 1.00 98.81 94 GLU A C 1
ATOM 757 O O . GLU A 1 94 ? 3.768 -5.895 6.357 1.00 98.81 94 GLU A O 1
ATOM 762 N N . ILE A 1 95 ? 4.887 -7.850 6.208 1.00 98.88 95 ILE A N 1
ATOM 763 C CA . ILE A 1 95 ? 5.547 -7.630 4.919 1.00 98.88 95 ILE A CA 1
ATOM 764 C C . ILE A 1 95 ? 4.868 -8.556 3.900 1.00 98.88 95 ILE A C 1
ATOM 766 O O . ILE A 1 95 ? 5.158 -9.750 3.855 1.00 98.88 95 ILE A O 1
ATOM 770 N N . MET A 1 96 ? 3.946 -8.028 3.098 1.00 98.75 96 MET A N 1
ATOM 771 C CA . MET A 1 96 ? 3.228 -8.798 2.081 1.00 98.75 96 MET A CA 1
ATOM 772 C C . MET A 1 96 ? 4.114 -8.995 0.833 1.00 98.75 96 MET A C 1
ATOM 774 O O . MET A 1 96 ? 4.649 -8.008 0.322 1.00 98.75 96 MET A O 1
ATOM 778 N N . PRO A 1 97 ? 4.273 -10.231 0.314 1.00 98.50 97 PRO A N 1
ATOM 779 C CA . PRO A 1 97 ? 4.986 -10.489 -0.940 1.00 98.50 97 PRO A CA 1
ATOM 780 C C . PRO A 1 97 ? 4.344 -9.806 -2.158 1.00 98.50 97 PRO A C 1
ATOM 782 O O . PRO A 1 97 ? 3.145 -9.520 -2.163 1.00 98.50 97 PRO A O 1
ATOM 785 N N . GLU A 1 98 ? 5.123 -9.599 -3.222 1.00 98.44 98 GLU A N 1
ATOM 786 C CA . GLU A 1 98 ? 4.659 -8.880 -4.419 1.00 98.44 98 GLU A CA 1
ATOM 787 C C . GLU A 1 98 ? 3.522 -9.606 -5.141 1.00 98.44 98 GLU A C 1
ATOM 789 O O . GLU A 1 98 ? 2.552 -8.976 -5.545 1.00 98.44 98 GLU A O 1
ATOM 794 N N . ASP A 1 99 ? 3.591 -10.933 -5.266 1.00 98.44 99 ASP A N 1
ATOM 795 C CA . ASP A 1 99 ? 2.549 -11.685 -5.966 1.00 98.44 99 ASP A CA 1
ATOM 796 C C . ASP A 1 99 ? 1.209 -11.664 -5.218 1.00 98.44 99 ASP A C 1
ATOM 798 O O . ASP A 1 99 ? 0.163 -11.439 -5.825 1.00 98.44 99 ASP A O 1
ATOM 802 N N . GLU A 1 100 ? 1.237 -11.799 -3.892 1.00 98.69 100 GLU A N 1
ATOM 803 C CA . GLU A 1 100 ? 0.063 -11.574 -3.043 1.00 98.69 100 GLU A CA 1
ATOM 804 C C . GLU A 1 100 ? -0.434 -10.126 -3.122 1.00 98.69 100 GLU A C 1
ATOM 806 O O . GLU A 1 100 ? -1.641 -9.910 -3.168 1.00 98.69 100 GLU A O 1
ATOM 811 N N . THR A 1 101 ? 0.469 -9.147 -3.219 1.00 98.56 101 THR A N 1
ATOM 812 C CA . THR A 1 101 ? 0.107 -7.733 -3.387 1.00 98.56 101 THR A CA 1
ATOM 813 C C . THR A 1 101 ? -0.609 -7.481 -4.719 1.00 98.56 101 THR A C 1
ATOM 815 O O . THR A 1 101 ? -1.600 -6.759 -4.736 1.00 98.56 101 THR A O 1
ATOM 818 N N . ILE A 1 102 ? -0.168 -8.096 -5.822 1.00 98.69 102 ILE A N 1
ATOM 819 C CA . ILE A 1 102 ? -0.831 -7.986 -7.135 1.00 98.69 102 ILE A CA 1
ATOM 820 C C . ILE A 1 102 ? -2.218 -8.644 -7.102 1.00 98.69 102 ILE A C 1
ATOM 822 O O . ILE A 1 102 ? -3.180 -8.071 -7.604 1.00 98.69 102 ILE A O 1
ATOM 826 N N . GLY A 1 103 ? -2.356 -9.813 -6.468 1.00 98.44 103 GLY A N 1
ATOM 827 C CA . GLY A 1 103 ? -3.679 -10.406 -6.248 1.00 98.44 103 GLY A CA 1
ATOM 828 C C . GLY A 1 103 ? -4.569 -9.524 -5.364 1.00 98.44 103 GLY A C 1
ATOM 829 O O . GLY A 1 103 ? -5.761 -9.368 -5.606 1.00 98.44 103 GLY A O 1
ATOM 830 N N . PHE A 1 104 ? -3.993 -8.896 -4.340 1.00 98.50 104 PHE A N 1
ATOM 831 C CA . PHE A 1 104 ? -4.742 -8.017 -3.451 1.00 98.50 104 PHE A CA 1
ATOM 832 C C . PHE A 1 104 ? -5.162 -6.702 -4.124 1.00 98.50 104 PHE A C 1
ATOM 834 O O . PHE A 1 104 ? -6.214 -6.156 -3.792 1.00 98.50 104 PHE A O 1
ATOM 841 N N . LEU A 1 105 ? -4.377 -6.229 -5.094 1.00 98.62 105 LEU A N 1
ATOM 842 C CA . LEU A 1 105 ? -4.705 -5.099 -5.958 1.00 98.62 105 LEU A CA 1
ATOM 843 C C . LEU A 1 105 ? -5.974 -5.374 -6.783 1.00 98.62 105 LEU A C 1
ATOM 845 O O . LEU A 1 105 ? -6.885 -4.551 -6.750 1.00 98.62 105 LEU A O 1
ATOM 849 N N . ASP A 1 106 ? -6.052 -6.530 -7.450 1.00 98.12 106 ASP A N 1
ATOM 850 C CA . ASP A 1 106 ? -7.237 -6.974 -8.209 1.00 98.12 106 ASP A CA 1
ATOM 851 C C . ASP A 1 106 ? -8.479 -7.067 -7.310 1.00 98.12 106 ASP A C 1
ATOM 853 O O . ASP A 1 106 ? -9.518 -6.477 -7.584 1.00 98.12 106 ASP A O 1
ATOM 857 N N . LEU A 1 107 ? -8.332 -7.672 -6.129 1.00 96.25 107 LEU A N 1
ATOM 858 C CA . LEU A 1 107 ? -9.392 -7.732 -5.119 1.00 96.25 107 LEU A CA 1
ATOM 859 C C . LEU A 1 107 ? -9.901 -6.336 -4.717 1.00 96.25 107 LEU A C 1
ATOM 861 O O . LEU A 1 107 ? -11.106 -6.136 -4.529 1.00 96.25 107 LEU A O 1
ATOM 865 N N . CYS A 1 108 ? -8.993 -5.370 -4.557 1.00 97.50 108 CYS A N 1
ATOM 866 C CA . CYS A 1 108 ? -9.327 -3.994 -4.197 1.00 97.50 108 CYS A CA 1
ATOM 867 C C . CYS A 1 108 ? -9.939 -3.196 -5.354 1.00 97.50 108 CYS A C 1
ATOM 869 O O . CYS A 1 108 ? -10.467 -2.099 -5.112 1.00 97.50 108 CYS A O 1
ATOM 871 N N . ASP A 1 109 ? -9.889 -3.711 -6.578 1.00 96.75 109 ASP A N 1
ATOM 872 C CA . ASP A 1 109 ? -10.502 -3.102 -7.742 1.00 96.75 109 ASP A CA 1
ATOM 873 C C . ASP A 1 109 ? -12.030 -3.247 -7.708 1.00 96.75 109 ASP A C 1
ATOM 875 O O . ASP A 1 109 ? -12.602 -4.220 -7.215 1.00 96.75 109 ASP A O 1
ATOM 879 N N . VAL A 1 110 ? -12.709 -2.187 -8.131 1.00 92.62 110 VAL A N 1
ATOM 880 C CA . VAL A 1 110 ? -14.173 -2.126 -8.308 1.00 92.62 110 VAL A CA 1
ATOM 881 C C . VAL A 1 110 ? -14.543 -1.601 -9.695 1.00 92.62 110 VAL A C 1
ATOM 883 O O . VAL A 1 110 ? -15.724 -1.444 -9.995 1.00 92.62 110 VAL A O 1
ATOM 886 N N . PHE A 1 111 ? -13.541 -1.278 -10.513 1.00 92.00 111 PHE A N 1
ATOM 887 C CA . PHE A 1 111 ? -13.678 -0.587 -11.786 1.00 92.00 111 PHE A CA 1
ATOM 888 C C . PHE A 1 111 ? -13.164 -1.411 -12.972 1.00 92.00 111 PHE A C 1
ATOM 890 O O . PHE A 1 111 ? -13.202 -0.893 -14.086 1.00 92.00 111 PHE A O 1
ATOM 897 N N . ASP A 1 112 ? -12.720 -2.656 -12.754 1.00 94.75 112 ASP A N 1
ATOM 898 C CA . ASP A 1 112 ? -12.208 -3.543 -13.814 1.00 94.75 112 ASP A CA 1
ATOM 899 C C . ASP A 1 112 ? -11.009 -2.919 -14.575 1.00 94.75 112 ASP A C 1
ATOM 901 O O . ASP A 1 112 ? -10.893 -2.920 -15.806 1.00 94.75 112 ASP A O 1
ATOM 905 N N . LEU A 1 113 ? -10.118 -2.282 -13.815 1.00 96.38 113 LEU A N 1
ATOM 906 C CA . LEU A 1 113 ? -8.884 -1.663 -14.288 1.00 96.38 113 LEU A CA 1
ATOM 907 C C . LEU A 1 113 ? -7.720 -2.652 -14.287 1.00 96.38 113 LEU A C 1
ATOM 909 O O . LEU A 1 113 ? -6.801 -2.500 -15.089 1.00 96.38 113 LEU A O 1
ATOM 913 N N . VAL A 1 114 ? -7.725 -3.628 -13.387 1.00 98.06 114 VAL A N 1
ATOM 914 C CA . VAL A 1 114 ? -6.645 -4.597 -13.216 1.00 98.06 114 VAL A CA 1
ATOM 915 C C . VAL A 1 114 ? -7.086 -5.924 -13.801 1.00 98.06 114 VAL A C 1
ATOM 917 O O . VAL A 1 114 ? -8.046 -6.516 -13.341 1.00 98.06 114 VAL A O 1
ATOM 920 N N . TRP A 1 115 ? -6.369 -6.397 -14.816 1.00 98.50 115 TRP A N 1
ATOM 921 C CA . TRP A 1 115 ? -6.578 -7.728 -15.382 1.00 98.50 115 TRP A CA 1
ATOM 922 C C . TRP A 1 115 ? -5.399 -8.610 -15.027 1.00 98.50 115 TRP A C 1
ATOM 924 O O . TRP A 1 115 ? -4.261 -8.284 -15.370 1.00 98.50 115 TRP A O 1
ATOM 934 N N . LEU A 1 116 ? -5.659 -9.737 -14.373 1.00 98.75 116 LEU A N 1
ATOM 935 C CA . LEU A 1 116 ? -4.648 -10.751 -14.080 1.00 98.75 116 LEU A CA 1
ATOM 936 C C . LEU A 1 116 ? -4.712 -11.895 -15.089 1.00 98.75 116 LEU A C 1
ATOM 938 O O . LEU A 1 116 ? -5.780 -12.240 -15.585 1.00 98.75 116 LEU A O 1
ATOM 942 N N . GLU A 1 117 ? -3.573 -12.508 -15.386 1.00 98.69 117 GLU A N 1
ATOM 943 C CA . GLU A 1 117 ? -3.515 -13.740 -16.176 1.00 98.69 117 GLU A CA 1
ATOM 944 C C . GLU A 1 117 ? -4.139 -14.899 -15.376 1.00 98.69 117 GLU A C 1
ATOM 946 O O . GLU A 1 117 ? -3.983 -14.960 -14.157 1.00 98.69 117 GLU A O 1
ATOM 951 N N . LYS A 1 118 ? -4.876 -15.801 -16.039 1.00 98.44 118 LYS A N 1
ATOM 952 C CA . LYS A 1 118 ? -5.653 -16.880 -15.395 1.00 98.44 118 LYS A CA 1
ATOM 953 C C . LYS A 1 118 ? -4.853 -17.748 -14.427 1.00 98.44 118 LYS A C 1
ATOM 955 O O . LYS A 1 118 ? -5.288 -17.947 -13.289 1.00 98.44 118 LYS A O 1
ATOM 960 N N . ASP A 1 119 ? -3.707 -18.272 -14.850 1.00 98.19 119 ASP A N 1
ATOM 961 C CA . ASP A 1 119 ? -2.891 -19.150 -14.008 1.00 98.19 119 ASP A CA 1
ATOM 962 C C . ASP A 1 119 ? -2.304 -18.375 -12.820 1.00 98.19 119 ASP A C 1
ATOM 964 O O . ASP A 1 119 ? -2.266 -18.878 -11.688 1.00 98.19 119 ASP A O 1
ATOM 968 N N . PHE A 1 120 ? -1.888 -17.126 -13.044 1.00 98.62 120 PHE A N 1
ATOM 969 C CA . PHE A 1 120 ? -1.438 -16.241 -11.977 1.00 98.62 120 PHE A CA 1
ATOM 970 C C . PHE A 1 120 ? -2.557 -15.931 -10.974 1.00 98.62 120 PHE A C 1
ATOM 972 O O . PHE A 1 120 ? -2.345 -16.109 -9.772 1.00 98.62 120 PHE A O 1
ATOM 979 N N . ALA A 1 121 ? -3.745 -15.543 -11.448 1.00 98.56 121 ALA A N 1
ATOM 980 C CA . ALA A 1 121 ? -4.924 -15.251 -10.634 1.00 98.56 121 ALA A CA 1
ATOM 981 C C . ALA A 1 121 ? -5.295 -16.451 -9.750 1.00 98.56 121 ALA A C 1
ATOM 983 O O . ALA A 1 121 ? -5.441 -16.311 -8.535 1.00 98.56 121 ALA A O 1
ATOM 984 N N . ALA A 1 122 ? -5.350 -17.657 -10.324 1.00 98.38 122 ALA A N 1
ATOM 985 C CA . ALA A 1 122 ? -5.615 -18.885 -9.577 1.00 98.38 122 ALA A CA 1
ATOM 986 C C . ALA A 1 122 ? -4.569 -19.129 -8.474 1.00 98.38 122 ALA A C 1
ATOM 988 O O . ALA A 1 122 ? -4.919 -19.387 -7.319 1.00 98.38 122 ALA A O 1
ATOM 989 N N . LYS A 1 123 ? -3.279 -18.979 -8.799 1.00 98.31 123 LYS A N 1
ATOM 990 C CA . LYS A 1 123 ? -2.177 -19.168 -7.848 1.00 98.31 123 LYS A CA 1
ATOM 991 C C . LYS A 1 123 ? -2.223 -18.166 -6.692 1.00 98.31 123 LYS A C 1
ATOM 993 O O . LYS A 1 123 ? -2.024 -18.558 -5.539 1.00 98.31 123 LYS A O 1
ATOM 998 N N . VAL A 1 124 ? -2.449 -16.880 -6.966 1.00 98.38 124 VAL A N 1
ATOM 999 C CA . VAL A 1 124 ? -2.518 -15.866 -5.900 1.00 98.38 124 VAL A CA 1
ATOM 1000 C C . VAL A 1 124 ? -3.796 -16.010 -5.080 1.00 98.38 124 VAL A C 1
ATOM 1002 O O . VAL A 1 124 ? -3.739 -15.826 -3.866 1.00 98.38 124 VAL A O 1
ATOM 1005 N N . LYS A 1 125 ? -4.905 -16.471 -5.676 1.00 98.44 125 LYS A N 1
ATOM 1006 C CA . LYS A 1 125 ? -6.130 -16.827 -4.942 1.00 98.44 125 LYS A CA 1
ATOM 1007 C C . LYS A 1 125 ? -5.864 -17.876 -3.871 1.00 98.44 125 LYS A C 1
ATOM 1009 O O . LYS A 1 125 ? -6.266 -17.698 -2.726 1.00 98.44 125 LYS A O 1
ATOM 1014 N N . GLU A 1 126 ? -5.139 -18.944 -4.208 1.00 98.19 126 GLU A N 1
ATOM 1015 C CA . GLU A 1 126 ? -4.780 -19.994 -3.245 1.00 98.19 126 GLU A CA 1
ATOM 1016 C C . GLU A 1 126 ? -3.909 -19.486 -2.089 1.00 98.19 126 GLU A C 1
ATOM 1018 O O . GLU A 1 126 ? -3.990 -20.007 -0.971 1.00 98.19 126 GLU A O 1
ATOM 1023 N N . LYS A 1 127 ? -3.047 -18.498 -2.350 1.00 98.25 127 LYS A N 1
ATOM 1024 C CA . LYS A 1 127 ? -2.219 -17.861 -1.319 1.00 98.25 127 LYS A CA 1
ATOM 1025 C C . LYS A 1 127 ? -3.051 -16.948 -0.427 1.00 98.25 127 LYS A C 1
ATOM 1027 O O . LYS A 1 127 ? -3.018 -17.108 0.792 1.00 98.25 127 LYS A O 1
ATOM 1032 N N . LEU A 1 128 ? -3.838 -16.056 -1.027 1.00 98.38 128 LEU A N 1
ATOM 1033 C CA . LEU A 1 128 ? -4.695 -15.112 -0.314 1.00 98.38 128 LEU A CA 1
ATOM 1034 C C . LEU A 1 128 ? -5.770 -15.830 0.511 1.00 98.38 128 LEU A C 1
ATOM 1036 O O . LEU A 1 128 ? -6.054 -15.403 1.622 1.00 98.38 128 LEU A O 1
ATOM 1040 N N . ALA A 1 129 ? -6.281 -16.978 0.058 1.00 97.94 129 ALA A N 1
ATOM 1041 C CA . ALA A 1 129 ? -7.205 -17.812 0.834 1.00 97.94 129 ALA A CA 1
ATOM 1042 C C . ALA A 1 129 ? -6.615 -18.332 2.161 1.00 97.94 129 ALA A C 1
ATOM 1044 O O . ALA A 1 129 ? -7.351 -18.671 3.084 1.00 97.94 129 ALA A O 1
ATOM 1045 N N . LYS A 1 130 ? -5.282 -18.420 2.265 1.00 97.75 130 LYS A N 1
ATOM 1046 C CA . LYS A 1 130 ? -4.570 -18.823 3.491 1.00 97.75 130 LYS A CA 1
ATOM 1047 C C . LYS A 1 130 ? -4.192 -17.622 4.356 1.00 97.75 130 LYS A C 1
ATOM 1049 O O . LYS A 1 130 ? -3.668 -17.806 5.456 1.00 97.75 130 LYS A O 1
ATOM 1054 N N . HIS A 1 131 ? -4.417 -16.405 3.866 1.00 98.25 131 HIS A N 1
ATOM 1055 C CA . HIS A 1 131 ? -4.061 -15.194 4.576 1.00 98.25 131 HIS A CA 1
ATOM 1056 C C . HIS A 1 131 ? -5.004 -14.969 5.767 1.00 98.25 131 HIS A C 1
ATOM 1058 O O . HIS A 1 131 ? -6.220 -14.957 5.583 1.00 98.25 131 HIS A O 1
ATOM 1064 N N . PRO A 1 132 ? -4.495 -14.721 6.989 1.00 97.06 132 PRO A N 1
ATOM 1065 C CA . PRO A 1 132 ? -5.330 -14.653 8.191 1.00 97.06 132 PRO A CA 1
ATOM 1066 C C . PRO A 1 132 ? -6.357 -13.511 8.201 1.00 97.06 132 PRO A C 1
ATOM 1068 O O . PRO A 1 132 ? -7.253 -13.524 9.041 1.00 97.06 132 PRO A O 1
ATOM 1071 N N . LEU A 1 133 ? -6.207 -12.508 7.328 1.00 97.50 133 LEU A N 1
ATOM 1072 C CA . LEU A 1 133 ? -7.086 -11.331 7.264 1.00 97.50 133 LEU A CA 1
ATOM 1073 C C . LEU A 1 133 ? -7.905 -11.224 5.978 1.00 97.50 133 LEU A C 1
ATOM 1075 O O . LEU A 1 133 ? -8.801 -10.381 5.912 1.00 97.50 133 LEU A O 1
ATOM 1079 N N . ILE A 1 134 ? -7.630 -12.058 4.971 1.00 97.38 134 ILE A N 1
ATOM 1080 C CA . ILE A 1 134 ? -8.441 -12.076 3.753 1.00 97.38 134 ILE A CA 1
ATOM 1081 C C . ILE A 1 134 ? -9.619 -13.007 4.002 1.00 97.38 134 ILE A C 1
ATOM 1083 O O . ILE A 1 134 ? -9.483 -14.223 4.092 1.00 97.38 134 ILE A O 1
ATOM 1087 N N . ARG A 1 135 ? -10.787 -12.399 4.175 1.00 94.00 135 ARG A N 1
ATOM 1088 C CA . ARG A 1 135 ? -12.052 -13.095 4.397 1.00 94.00 135 ARG A CA 1
ATOM 1089 C C . ARG A 1 135 ? -12.626 -13.605 3.074 1.00 94.00 135 ARG A C 1
ATOM 1091 O O . ARG A 1 135 ? -12.267 -13.112 2.007 1.00 94.00 135 ARG A O 1
ATOM 1098 N N . GLU A 1 136 ? -13.584 -14.522 3.152 1.00 94.75 136 GLU A N 1
ATOM 1099 C CA . GLU A 1 136 ? -14.253 -15.075 1.967 1.00 94.75 136 GLU A CA 1
ATOM 1100 C C . GLU A 1 136 ? -14.935 -13.990 1.115 1.00 94.75 136 GLU A C 1
ATOM 1102 O O . GLU A 1 136 ? -14.820 -14.010 -0.104 1.00 94.75 136 GLU A O 1
ATOM 1107 N N . ASP A 1 137 ? -15.574 -12.992 1.741 1.00 92.44 137 ASP A N 1
ATOM 1108 C CA . ASP A 1 137 ? -16.222 -11.872 1.038 1.00 92.44 137 ASP A CA 1
ATOM 1109 C C . ASP A 1 137 ? -15.238 -11.007 0.241 1.00 92.44 137 ASP A C 1
ATOM 1111 O O . ASP A 1 137 ? -15.614 -10.406 -0.763 1.00 92.44 137 ASP A O 1
ATOM 1115 N N . LEU A 1 138 ? -13.972 -10.965 0.660 1.00 94.56 138 LEU A N 1
ATOM 1116 C CA . LEU A 1 138 ? -12.907 -10.329 -0.104 1.00 94.56 138 LEU A CA 1
ATOM 1117 C C . LEU A 1 138 ? -12.418 -11.256 -1.208 1.00 94.56 138 LEU A C 1
ATOM 1119 O O . LEU A 1 138 ? -12.311 -10.843 -2.356 1.00 94.56 138 LEU A O 1
ATOM 1123 N N . LEU A 1 139 ? -12.160 -12.520 -0.882 1.00 96.06 139 LEU A N 1
ATOM 1124 C CA . LEU A 1 139 ? -11.592 -13.489 -1.813 1.00 96.06 139 LEU A CA 1
ATOM 1125 C C . LEU A 1 139 ? -12.464 -13.717 -3.060 1.00 96.06 139 LEU A C 1
ATOM 1127 O O . LEU A 1 139 ? -11.931 -13.950 -4.146 1.00 96.06 139 LEU A O 1
ATOM 1131 N N . VAL A 1 140 ? -13.793 -13.631 -2.929 1.00 96.00 140 VAL A N 1
ATOM 1132 C CA . VAL A 1 140 ? -14.720 -13.752 -4.070 1.00 96.00 140 VAL A CA 1
ATOM 1133 C C . VAL A 1 140 ? -14.624 -12.598 -5.067 1.00 96.00 140 VAL A C 1
ATOM 1135 O O . VAL A 1 140 ? -15.094 -12.755 -6.189 1.00 96.00 140 VAL A O 1
ATOM 1138 N N . ARG A 1 141 ? -14.025 -11.465 -4.681 1.00 95.75 141 ARG A N 1
ATOM 1139 C CA . ARG A 1 141 ? -13.810 -10.314 -5.569 1.00 95.75 141 ARG A CA 1
ATOM 1140 C C . ARG A 1 141 ? -12.638 -10.514 -6.519 1.00 95.75 141 ARG A C 1
ATOM 1142 O O . ARG A 1 141 ? -12.624 -9.876 -7.557 1.00 95.75 141 ARG A O 1
ATOM 1149 N N . LEU A 1 142 ? -11.685 -11.378 -6.159 1.00 96.31 142 LEU A N 1
ATOM 1150 C CA . LEU A 1 142 ? -10.575 -11.716 -7.040 1.00 96.31 142 LEU A CA 1
ATOM 1151 C C . LEU A 1 142 ? -11.112 -12.462 -8.262 1.00 96.31 142 LEU A C 1
ATOM 1153 O O . LEU A 1 142 ? -11.700 -13.553 -8.124 1.00 96.31 142 LEU A O 1
ATOM 1157 N N . GLU A 1 143 ? -10.878 -11.883 -9.432 1.00 95.44 143 GLU A N 1
ATOM 1158 C CA . GLU A 1 143 ? -11.397 -12.384 -10.693 1.00 95.44 143 GLU A CA 1
ATOM 1159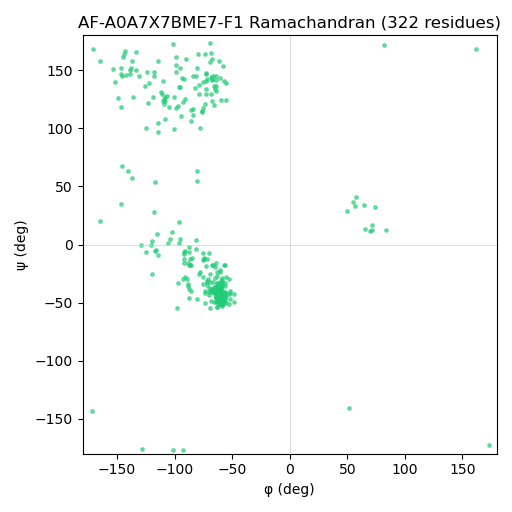 C C . GLU A 1 143 ? -10.749 -13.718 -11.092 1.00 95.44 143 GLU A C 1
ATOM 1161 O O . GLU A 1 143 ? -9.732 -14.157 -10.548 1.00 95.44 143 GLU A O 1
ATOM 1166 N N . SER A 1 144 ? -11.362 -14.424 -12.047 1.00 95.81 144 SER A N 1
ATOM 1167 C CA . SER A 1 144 ? -10.788 -15.667 -12.581 1.00 95.81 144 SER A CA 1
ATOM 1168 C C . SER A 1 144 ? -9.567 -15.437 -13.475 1.00 95.81 144 SER A C 1
ATOM 1170 O O . SER A 1 144 ? -8.886 -16.402 -13.814 1.00 95.81 144 SER A O 1
ATOM 1172 N N . GLY A 1 145 ? -9.321 -14.188 -13.870 1.00 97.31 145 GLY A N 1
ATOM 1173 C CA . GLY A 1 145 ? -8.274 -13.791 -14.798 1.00 97.31 145 GLY A CA 1
ATOM 1174 C C . GLY A 1 145 ? -8.636 -13.967 -16.277 1.00 97.31 145 GLY A C 1
ATOM 1175 O O . GLY A 1 145 ? -9.649 -14.575 -16.646 1.00 97.31 145 GLY A O 1
ATOM 1176 N N . HIS A 1 146 ? -7.754 -13.439 -17.120 1.00 98.50 146 HIS A N 1
ATOM 1177 C CA . HIS A 1 146 ? -7.858 -13.330 -18.574 1.00 98.50 146 HIS A CA 1
ATOM 1178 C C . HIS A 1 146 ? -6.795 -14.176 -19.277 1.00 98.50 146 HIS A C 1
ATOM 1180 O O . HIS A 1 146 ? -5.760 -14.515 -18.698 1.00 98.50 146 HIS A O 1
ATOM 1186 N N . GLU A 1 147 ? -7.041 -14.527 -20.540 1.00 98.44 147 GLU A N 1
ATOM 1187 C CA . GLU A 1 147 ? -6.002 -15.159 -21.353 1.00 98.44 147 GLU A CA 1
ATOM 1188 C C . GLU A 1 147 ? -4.840 -14.181 -21.560 1.00 98.44 147 GLU A C 1
ATOM 1190 O O . GLU A 1 147 ? -5.048 -12.991 -21.812 1.00 98.44 147 GLU A O 1
ATOM 1195 N N . ILE A 1 148 ? -3.602 -14.681 -21.533 1.00 98.06 148 ILE A N 1
ATOM 1196 C CA . ILE A 1 148 ? -2.416 -13.829 -21.711 1.00 98.06 148 ILE A CA 1
ATOM 1197 C C . ILE A 1 148 ? -2.461 -13.029 -23.024 1.00 98.06 148 ILE A C 1
ATOM 1199 O O . ILE A 1 148 ? -2.040 -11.877 -23.058 1.00 98.06 148 ILE A O 1
ATOM 1203 N N . SER A 1 149 ? -3.059 -13.584 -24.084 1.00 98.00 149 SER A N 1
ATOM 1204 C CA . SER A 1 149 ? -3.229 -12.886 -25.363 1.00 98.00 149 SER A CA 1
ATOM 1205 C C . SER A 1 149 ? -4.155 -11.666 -25.284 1.00 98.00 149 SER A C 1
ATOM 1207 O O . SER A 1 149 ? -3.998 -10.732 -26.067 1.00 98.00 149 SER A O 1
ATOM 1209 N N . GLU A 1 150 ? -5.134 -11.665 -24.372 1.00 98.25 150 GLU A N 1
ATOM 1210 C CA . GLU A 1 150 ? -6.025 -10.517 -24.141 1.00 98.25 150 GLU A CA 1
ATOM 1211 C C . GLU A 1 150 ? -5.277 -9.403 -23.401 1.00 98.25 150 GLU A C 1
ATOM 1213 O O . GLU A 1 150 ? -5.358 -8.236 -23.780 1.00 98.25 150 GLU A O 1
ATOM 1218 N N . ILE A 1 151 ? -4.467 -9.775 -22.408 1.00 98.44 151 ILE A N 1
ATOM 1219 C CA . ILE A 1 151 ? -3.594 -8.853 -21.670 1.00 98.44 151 ILE A CA 1
ATOM 1220 C C . ILE A 1 151 ? -2.564 -8.214 -22.613 1.00 98.44 151 ILE A C 1
ATOM 1222 O O . ILE A 1 151 ? -2.415 -6.992 -22.647 1.00 98.44 151 ILE A O 1
ATOM 1226 N N . GLU A 1 152 ? -1.887 -9.018 -23.437 1.00 98.19 152 GLU A N 1
ATOM 1227 C CA . GLU A 1 152 ? -0.946 -8.526 -24.451 1.00 98.19 152 GLU A CA 1
ATOM 1228 C C . GLU A 1 152 ? -1.623 -7.584 -25.458 1.00 98.19 152 GLU A C 1
ATOM 1230 O O . GLU A 1 152 ? -1.017 -6.601 -25.897 1.00 98.19 152 GLU A O 1
ATOM 1235 N N . HIS A 1 153 ? -2.888 -7.847 -25.804 1.00 98.19 153 HIS A N 1
ATOM 1236 C CA . HIS A 1 153 ? -3.674 -6.960 -26.654 1.00 98.19 153 HIS A CA 1
ATOM 1237 C C . HIS A 1 153 ? -3.914 -5.598 -25.992 1.00 98.19 153 HIS A C 1
ATOM 1239 O O . HIS A 1 153 ? -3.649 -4.572 -26.623 1.00 98.19 153 HIS A O 1
ATOM 1245 N N . GLU A 1 154 ? -4.361 -5.570 -24.733 1.00 97.94 154 GLU A N 1
ATOM 1246 C CA . GLU A 1 154 ? -4.601 -4.327 -23.988 1.00 97.94 154 GLU A CA 1
ATOM 1247 C C . GLU A 1 154 ? -3.319 -3.496 -23.832 1.00 97.94 154 GLU A C 1
ATOM 1249 O O . GLU A 1 154 ? -3.336 -2.275 -24.016 1.00 97.94 154 GLU A O 1
ATOM 1254 N N . ILE A 1 155 ? -2.183 -4.150 -23.580 1.00 98.00 155 ILE A N 1
ATOM 1255 C CA . ILE A 1 155 ? -0.876 -3.483 -23.502 1.00 98.00 155 ILE A CA 1
ATOM 1256 C C . ILE A 1 155 ? -0.511 -2.859 -24.856 1.00 98.00 155 ILE A C 1
ATOM 1258 O O . ILE A 1 155 ? -0.151 -1.685 -24.934 1.00 98.00 155 ILE A O 1
ATOM 1262 N N . ALA A 1 156 ? -0.635 -3.620 -25.947 1.00 97.31 156 ALA A N 1
ATOM 1263 C CA . ALA A 1 156 ? -0.202 -3.173 -27.269 1.00 97.31 156 ALA A CA 1
ATOM 1264 C C . ALA A 1 156 ? -1.144 -2.149 -27.928 1.00 97.31 156 ALA A C 1
ATOM 1266 O O . ALA A 1 156 ? -0.705 -1.385 -28.792 1.00 97.31 156 ALA A O 1
ATOM 1267 N N . ARG A 1 157 ? -2.444 -2.171 -27.602 1.00 95.25 157 ARG A N 1
ATOM 1268 C CA . ARG A 1 157 ? -3.485 -1.417 -28.330 1.00 95.25 157 ARG A CA 1
ATOM 1269 C C . ARG A 1 157 ? -4.246 -0.405 -27.484 1.00 95.25 157 ARG A C 1
ATOM 1271 O O . ARG A 1 157 ? -4.721 0.579 -28.048 1.00 95.25 157 ARG A O 1
ATOM 1278 N N . SER A 1 158 ? -4.326 -0.610 -26.173 1.00 93.56 158 SER A N 1
ATOM 1279 C CA . SER A 1 158 ? -5.178 0.173 -25.267 1.00 93.56 158 SER A CA 1
ATOM 1280 C C . SER A 1 158 ? -4.377 0.994 -24.248 1.00 93.56 158 SER A C 1
ATOM 1282 O O . SER A 1 158 ? -4.968 1.600 -23.353 1.00 93.56 158 SER A O 1
ATOM 1284 N N . ALA A 1 159 ? -3.047 1.059 -24.408 1.00 94.25 159 ALA A N 1
ATOM 1285 C CA . ALA A 1 159 ? -2.117 1.749 -23.510 1.00 94.25 159 ALA A CA 1
ATOM 1286 C C . ALA A 1 159 ? -2.205 1.262 -22.050 1.00 94.25 159 ALA A C 1
ATOM 1288 O O . ALA A 1 159 ? -2.034 2.048 -21.115 1.00 94.25 159 ALA A O 1
ATOM 1289 N N . ALA A 1 160 ? -2.494 -0.029 -21.858 1.00 97.69 160 ALA A N 1
ATOM 1290 C CA . ALA A 1 160 ? -2.409 -0.656 -20.548 1.00 97.69 160 ALA A CA 1
ATOM 1291 C C . ALA A 1 160 ? -0.942 -0.851 -20.133 1.00 97.69 160 ALA A C 1
ATOM 1293 O O . ALA A 1 160 ? -0.061 -1.088 -20.963 1.00 97.69 160 ALA A O 1
ATOM 1294 N N . LEU A 1 161 ? -0.687 -0.762 -18.833 1.00 97.88 161 LEU A N 1
ATOM 1295 C CA . LEU A 1 161 ? 0.621 -0.983 -18.237 1.00 97.88 161 LEU A CA 1
ATOM 1296 C C . LEU A 1 161 ? 0.788 -2.450 -17.834 1.00 97.88 161 LEU A C 1
ATOM 1298 O O . LEU A 1 161 ? -0.037 -2.947 -17.070 1.00 97.88 161 LEU A O 1
ATOM 1302 N N . PRO A 1 162 ? 1.840 -3.152 -18.283 1.00 98.44 162 PRO A N 1
ATOM 1303 C CA . PRO A 1 162 ? 2.090 -4.532 -17.874 1.00 98.44 162 PRO A CA 1
ATOM 1304 C C . PRO A 1 162 ? 2.394 -4.650 -16.373 1.00 98.44 162 PRO A C 1
ATOM 1306 O O . PRO A 1 162 ? 3.222 -3.925 -15.828 1.00 98.44 162 PRO A O 1
ATOM 1309 N N . LEU A 1 163 ? 1.768 -5.603 -15.694 1.00 98.62 163 LEU A N 1
ATOM 1310 C CA . LEU A 1 163 ? 2.124 -5.993 -14.332 1.00 98.62 163 LEU A CA 1
ATOM 1311 C C . LEU A 1 163 ? 3.061 -7.192 -14.401 1.00 98.62 163 LEU A C 1
ATOM 1313 O O . LEU A 1 163 ? 2.818 -8.123 -15.173 1.00 98.62 163 LEU A O 1
ATOM 1317 N N . TYR A 1 164 ? 4.124 -7.169 -13.601 1.00 98.25 164 TYR A N 1
ATOM 1318 C CA . TYR A 1 164 ? 5.169 -8.183 -13.651 1.00 98.25 164 TYR A CA 1
ATOM 1319 C C . TYR A 1 164 ? 5.285 -8.949 -12.332 1.00 98.25 164 TYR A C 1
ATOM 1321 O O . TYR A 1 164 ? 5.070 -8.394 -11.256 1.00 98.25 164 TYR A O 1
ATOM 1329 N N . SER A 1 165 ? 5.600 -10.241 -12.432 1.00 96.62 165 SER A N 1
ATOM 1330 C CA . SER A 1 165 ? 6.047 -11.051 -11.301 1.00 96.62 165 SER A CA 1
ATOM 1331 C C . SER A 1 165 ? 7.009 -12.141 -11.775 1.00 96.62 165 SER A C 1
ATOM 1333 O O . SER A 1 165 ? 6.695 -12.925 -12.678 1.00 96.62 165 SER A O 1
ATOM 1335 N N . GLY A 1 166 ? 8.198 -12.208 -11.174 1.00 94.12 166 GLY A N 1
ATOM 1336 C CA . GLY A 1 166 ? 9.236 -13.163 -11.564 1.00 94.12 166 GLY A CA 1
ATOM 1337 C C . GLY A 1 166 ? 9.756 -12.918 -12.984 1.00 94.12 166 GLY A C 1
ATOM 1338 O O . GLY A 1 166 ? 10.043 -13.875 -13.707 1.00 94.12 166 GLY A O 1
ATOM 1339 N N . GLY A 1 167 ? 9.813 -11.651 -13.403 1.00 95.31 167 GLY A N 1
ATOM 1340 C CA . GLY A 1 167 ? 10.255 -11.219 -14.728 1.00 95.31 167 GLY A CA 1
ATOM 1341 C C . GLY A 1 167 ? 9.288 -11.547 -15.869 1.00 95.31 167 GLY A C 1
ATOM 1342 O O . GLY A 1 167 ? 9.676 -11.464 -17.035 1.00 95.31 167 GLY A O 1
ATOM 1343 N N . LYS A 1 168 ? 8.048 -11.943 -15.566 1.00 97.38 168 LYS A N 1
ATOM 1344 C CA . LYS A 1 168 ? 7.011 -12.278 -16.553 1.00 97.38 168 LYS A CA 1
ATOM 1345 C C . LYS A 1 168 ? 5.828 -11.336 -16.422 1.00 97.38 168 LYS A C 1
ATOM 1347 O O . LYS A 1 168 ? 5.516 -10.914 -15.316 1.00 97.38 168 LYS A O 1
ATOM 1352 N N . ILE A 1 169 ? 5.154 -11.063 -17.537 1.00 98.56 169 ILE A N 1
ATOM 1353 C CA . ILE A 1 169 ? 3.859 -10.379 -17.520 1.00 98.56 169 ILE A CA 1
ATOM 1354 C C . ILE A 1 169 ? 2.845 -11.321 -16.873 1.00 98.56 169 ILE A C 1
ATOM 1356 O O . ILE A 1 169 ? 2.679 -12.455 -17.320 1.00 98.56 169 ILE A O 1
ATOM 1360 N N . VAL A 1 170 ? 2.198 -10.845 -15.816 1.00 98.56 170 VAL A N 1
ATOM 1361 C CA . VAL A 1 170 ? 1.171 -11.577 -15.057 1.00 98.56 170 VAL A CA 1
ATOM 1362 C C . VAL A 1 170 ? -0.178 -10.865 -15.048 1.00 98.56 170 VAL A C 1
ATOM 1364 O O . VAL A 1 170 ? -1.134 -11.348 -14.450 1.00 98.56 170 VAL A O 1
ATOM 1367 N N . GLY A 1 171 ? -0.257 -9.711 -15.704 1.00 98.62 171 GLY A N 1
ATOM 1368 C CA . GLY A 1 171 ? -1.460 -8.905 -15.791 1.00 98.62 171 GLY A CA 1
ATOM 1369 C C . GLY A 1 171 ? -1.204 -7.564 -16.464 1.00 98.62 171 GLY A C 1
ATOM 1370 O O . GLY A 1 171 ? -0.103 -7.298 -16.955 1.00 98.62 171 GLY A O 1
ATOM 1371 N N . CYS A 1 172 ? -2.205 -6.694 -16.446 1.00 98.62 172 CYS A N 1
ATOM 1372 C CA . CYS A 1 172 ? -2.062 -5.297 -16.824 1.00 98.62 172 CYS A CA 1
ATOM 1373 C C . CYS A 1 172 ? -2.974 -4.377 -16.005 1.00 98.62 172 CYS A C 1
ATOM 1375 O O . CYS A 1 172 ? -4.053 -4.780 -15.583 1.00 98.62 172 CYS A O 1
ATOM 1377 N N . SER A 1 173 ? -2.548 -3.125 -15.835 1.00 98.12 173 SER A N 1
ATOM 1378 C CA . SER A 1 173 ? -3.372 -2.019 -15.343 1.00 98.12 173 SER A CA 1
ATOM 1379 C C . SER A 1 173 ? -3.832 -1.164 -16.516 1.00 98.12 173 SER A C 1
ATOM 1381 O O . SER A 1 173 ? -3.020 -0.720 -17.329 1.00 98.12 173 SER A O 1
ATOM 1383 N N . ARG A 1 174 ? -5.131 -0.928 -16.623 1.00 97.69 174 ARG A N 1
ATOM 1384 C CA . ARG A 1 174 ? -5.775 -0.272 -17.761 1.00 97.69 174 ARG A CA 1
ATOM 1385 C C . ARG A 1 174 ? -6.029 1.203 -17.464 1.00 97.69 174 ARG A C 1
ATOM 1387 O O . ARG A 1 174 ? -6.025 1.652 -16.320 1.00 97.69 174 ARG A O 1
ATOM 1394 N N . ARG A 1 175 ? -6.246 1.985 -18.523 1.00 96.25 175 ARG A N 1
ATOM 1395 C CA . ARG A 1 175 ? -6.678 3.386 -18.408 1.00 96.25 175 ARG A CA 1
ATOM 1396 C C . ARG A 1 175 ? -8.188 3.456 -18.181 1.00 96.25 175 ARG A C 1
ATOM 1398 O O . ARG A 1 175 ? -8.937 2.688 -18.776 1.00 96.25 175 ARG A O 1
ATOM 1405 N N . GLY A 1 176 ? -8.634 4.425 -17.393 1.00 94.81 176 GLY A N 1
ATOM 1406 C CA . GLY A 1 176 ? -10.056 4.660 -17.123 1.00 94.81 176 GLY A CA 1
ATOM 1407 C C . GLY A 1 176 ? -10.709 5.579 -18.152 1.00 94.81 176 GLY A C 1
ATOM 1408 O O . GLY A 1 176 ? -11.930 5.615 -18.270 1.00 94.81 176 GLY A O 1
ATOM 1409 N N . HIS A 1 177 ? -9.907 6.329 -18.914 1.00 94.88 177 HIS A N 1
ATOM 1410 C CA . HIS A 1 177 ? -10.404 7.207 -19.966 1.00 94.88 177 HIS A CA 1
ATOM 1411 C C . HIS A 1 177 ? -9.350 7.428 -21.056 1.00 94.88 177 HIS A C 1
ATOM 1413 O O . HIS A 1 177 ? -8.149 7.415 -20.795 1.00 94.88 177 HIS A O 1
ATOM 1419 N N . GLU A 1 178 ? -9.794 7.664 -22.292 1.00 92.75 178 GLU A N 1
ATOM 1420 C CA . GLU A 1 178 ? -8.892 7.824 -23.440 1.00 92.75 178 GLU A CA 1
ATOM 1421 C C . GLU A 1 178 ? -8.079 9.125 -23.391 1.00 92.75 178 GLU A C 1
ATOM 1423 O O . GLU A 1 178 ? -6.906 9.133 -23.758 1.00 92.75 178 GLU A O 1
ATOM 1428 N N . PHE A 1 179 ? -8.701 10.207 -22.919 1.00 93.38 179 PHE A N 1
ATOM 1429 C CA . PHE A 1 179 ? -8.144 11.564 -22.982 1.00 93.38 179 PHE A CA 1
ATOM 1430 C C . PHE A 1 179 ? -7.872 12.198 -21.619 1.00 93.38 179 PHE A C 1
ATOM 1432 O O . PHE A 1 179 ? -7.378 13.322 -21.569 1.00 93.38 179 PHE A O 1
ATOM 1439 N N . ASP A 1 180 ? -8.254 11.544 -20.518 1.00 95.62 180 ASP A N 1
ATOM 1440 C CA . ASP A 1 180 ? -8.117 12.170 -19.204 1.00 95.62 180 ASP A CA 1
ATOM 1441 C C . ASP A 1 180 ? -6.705 11.964 -18.667 1.00 95.62 180 ASP A C 1
ATOM 1443 O O . ASP A 1 180 ? -6.322 10.818 -18.419 1.00 95.62 180 ASP A O 1
ATOM 1447 N N . PRO A 1 181 ? -5.927 13.040 -18.457 1.00 93.81 181 PRO A N 1
ATOM 1448 C CA . PRO A 1 181 ? -4.571 12.905 -17.949 1.00 93.81 181 PRO A CA 1
ATOM 1449 C C . PRO A 1 181 ? -4.521 12.332 -16.525 1.00 93.81 181 PRO A C 1
ATOM 1451 O O . PRO A 1 181 ? -3.482 11.813 -16.143 1.00 93.81 181 PRO A O 1
ATOM 1454 N N . ASN A 1 182 ? -5.617 12.387 -15.758 1.00 95.12 182 ASN A N 1
ATOM 1455 C CA . ASN A 1 182 ? -5.697 11.833 -14.402 1.00 95.12 182 ASN A CA 1
ATOM 1456 C C . ASN A 1 182 ? -6.213 10.382 -14.379 1.00 95.12 182 ASN A C 1
ATOM 1458 O O . ASN A 1 182 ? -6.182 9.742 -13.334 1.00 95.12 182 ASN A O 1
ATOM 1462 N N . LEU A 1 183 ? -6.687 9.854 -15.517 1.00 95.50 183 LEU A N 1
ATOM 1463 C CA . LEU A 1 183 ? -7.194 8.479 -15.646 1.00 95.50 183 LEU A CA 1
ATOM 1464 C C . LEU A 1 183 ? -6.357 7.651 -16.631 1.00 95.50 183 LEU A C 1
ATOM 1466 O O . LEU A 1 183 ? -6.861 6.714 -17.260 1.00 95.50 183 LEU A O 1
ATOM 1470 N N . THR A 1 184 ? -5.077 7.997 -16.779 1.00 96.62 184 THR A N 1
ATOM 1471 C CA . THR A 1 184 ? -4.114 7.148 -17.487 1.00 96.62 184 THR A CA 1
ATOM 1472 C C . THR A 1 184 ? -3.869 5.862 -16.696 1.00 96.62 184 THR A C 1
ATOM 1474 O O . THR A 1 184 ? -4.099 5.807 -15.488 1.00 96.62 184 THR A O 1
ATOM 1477 N N . ALA A 1 185 ? -3.368 4.822 -17.364 1.00 97.25 185 ALA A N 1
ATOM 1478 C CA . ALA A 1 185 ? -3.039 3.562 -16.702 1.00 97.25 185 ALA A CA 1
ATOM 1479 C C . ALA A 1 185 ? -2.006 3.731 -15.570 1.00 97.25 185 ALA A C 1
ATOM 1481 O O . ALA A 1 185 ? -2.084 3.019 -14.571 1.00 97.25 185 ALA A O 1
ATOM 1482 N N . TYR A 1 186 ? -1.075 4.688 -15.700 1.00 96.94 186 TYR A N 1
ATOM 1483 C CA . TYR A 1 186 ? -0.088 5.000 -14.662 1.00 96.94 186 TYR A CA 1
ATOM 1484 C C . TYR A 1 186 ? -0.739 5.652 -13.442 1.00 96.94 186 TYR A C 1
ATOM 1486 O O . TYR A 1 186 ? -0.620 5.122 -12.342 1.00 96.94 186 TYR A O 1
ATOM 1494 N N . GLU A 1 187 ? -1.484 6.746 -13.631 1.00 96.00 187 GLU A N 1
ATOM 1495 C CA . GLU A 1 187 ? -2.133 7.458 -12.518 1.00 96.00 187 GLU A CA 1
ATOM 1496 C C . GLU A 1 187 ? -3.127 6.560 -11.770 1.00 96.00 187 GLU A C 1
ATOM 1498 O O . GLU A 1 187 ? -3.208 6.578 -10.542 1.00 96.00 187 GLU A O 1
ATOM 1503 N N . LEU A 1 188 ? -3.855 5.709 -12.496 1.00 96.69 188 LEU A N 1
ATOM 1504 C CA . LEU A 1 188 ? -4.763 4.749 -11.876 1.00 96.69 188 LEU A CA 1
ATOM 1505 C C . LEU A 1 188 ? -4.026 3.644 -11.126 1.00 96.69 188 LEU A C 1
ATOM 1507 O O . LEU A 1 188 ? -4.448 3.311 -10.022 1.00 96.69 188 LEU A O 1
ATOM 1511 N N . LEU A 1 189 ? -2.916 3.123 -11.656 1.00 97.81 189 LEU A N 1
ATOM 1512 C CA . LEU A 1 189 ? -2.095 2.143 -10.942 1.00 97.81 189 LEU A CA 1
ATOM 1513 C C . LEU A 1 189 ? -1.534 2.734 -9.640 1.00 97.81 189 LEU A C 1
ATOM 1515 O O . LEU A 1 189 ? -1.593 2.085 -8.596 1.00 97.81 189 LEU A O 1
ATOM 1519 N N . VAL A 1 190 ? -1.048 3.978 -9.682 1.00 97.00 190 VAL A N 1
ATOM 1520 C CA . VAL A 1 190 ? -0.557 4.718 -8.508 1.00 97.00 190 VAL A CA 1
ATOM 1521 C C . VAL A 1 190 ? -1.661 4.863 -7.457 1.00 97.00 190 VAL A C 1
ATOM 1523 O O . VAL A 1 190 ? -1.479 4.445 -6.309 1.00 97.00 190 VAL A O 1
ATOM 1526 N N . ASN A 1 191 ? -2.829 5.374 -7.857 1.00 96.50 191 ASN A N 1
ATOM 1527 C CA . ASN A 1 191 ? -3.982 5.535 -6.974 1.00 96.50 191 ASN A CA 1
ATOM 1528 C C . ASN A 1 191 ? -4.425 4.188 -6.377 1.00 96.50 191 ASN A C 1
ATOM 1530 O O . ASN A 1 191 ? -4.603 4.057 -5.164 1.00 96.50 191 ASN A O 1
ATOM 1534 N N . MET A 1 192 ? -4.565 3.157 -7.208 1.00 97.31 192 MET A N 1
ATOM 1535 C CA . MET A 1 192 ? -5.019 1.838 -6.776 1.00 97.31 192 MET A CA 1
ATOM 1536 C C . MET A 1 192 ? -4.035 1.153 -5.829 1.00 97.31 192 MET A C 1
ATOM 1538 O O . MET A 1 192 ? -4.470 0.518 -4.869 1.00 97.31 192 MET A O 1
ATOM 1542 N N . MET A 1 193 ? -2.728 1.316 -6.021 1.00 97.94 193 MET A N 1
ATOM 1543 C CA . MET A 1 193 ? -1.722 0.773 -5.104 1.00 97.94 193 MET A CA 1
ATOM 1544 C C . MET A 1 193 ? -1.674 1.512 -3.764 1.00 97.94 193 MET A C 1
ATOM 1546 O O . MET A 1 193 ? -1.510 0.866 -2.721 1.00 97.94 193 MET A O 1
ATOM 1550 N N . SER A 1 194 ? -1.905 2.830 -3.757 1.00 97.56 194 SER A N 1
ATOM 1551 C CA . SER A 1 194 ? -2.107 3.580 -2.510 1.00 97.56 194 SER A CA 1
ATOM 1552 C C . SER A 1 194 ? -3.322 3.047 -1.749 1.00 97.56 194 SER A C 1
ATOM 1554 O O . SER A 1 194 ? -3.199 2.616 -0.602 1.00 97.56 194 SER A O 1
ATOM 1556 N N . LYS A 1 195 ? -4.479 2.923 -2.415 1.00 98.12 195 LYS A N 1
ATOM 1557 C CA . LYS A 1 195 ? -5.677 2.305 -1.823 1.00 98.12 195 LYS A CA 1
ATOM 1558 C C . LYS A 1 195 ? -5.391 0.892 -1.301 1.00 98.12 195 LYS A C 1
ATOM 1560 O O . LYS A 1 195 ? -5.726 0.586 -0.164 1.00 98.12 195 LYS A O 1
ATOM 1565 N N . THR A 1 196 ? -4.783 0.034 -2.114 1.00 98.38 196 THR A N 1
ATOM 1566 C CA . THR A 1 196 ? -4.552 -1.386 -1.799 1.00 98.38 196 THR A CA 1
ATOM 1567 C C . THR A 1 196 ? -3.668 -1.550 -0.565 1.00 98.38 196 THR A C 1
ATOM 1569 O O . THR A 1 196 ? -4.036 -2.251 0.377 1.00 98.38 196 THR A O 1
ATOM 1572 N N . SER A 1 197 ? -2.537 -0.842 -0.511 1.00 98.56 197 SER A N 1
ATOM 1573 C CA . SER A 1 197 ? -1.655 -0.867 0.664 1.00 98.56 197 SER A CA 1
ATOM 1574 C C . SER A 1 197 ? -2.338 -0.286 1.913 1.00 98.56 197 SER A C 1
ATOM 1576 O O . SER A 1 197 ? -2.203 -0.825 3.011 1.00 98.56 197 SER A O 1
ATOM 1578 N N . ALA A 1 198 ? -3.162 0.753 1.759 1.00 98.56 198 ALA A N 1
ATOM 1579 C CA . ALA A 1 198 ? -3.955 1.311 2.852 1.00 98.56 198 ALA A CA 1
ATOM 1580 C C . ALA A 1 198 ? -5.004 0.325 3.403 1.00 98.56 198 ALA A C 1
ATOM 1582 O O . ALA A 1 198 ? -5.179 0.227 4.620 1.00 98.56 198 ALA A O 1
ATOM 1583 N N . VAL A 1 199 ? -5.682 -0.436 2.533 1.00 98.75 199 VAL A N 1
ATOM 1584 C CA . VAL A 1 199 ? -6.633 -1.481 2.949 1.00 98.75 199 VAL A CA 1
ATOM 1585 C C . VAL A 1 199 ? -5.921 -2.547 3.777 1.00 98.75 199 VAL A C 1
ATOM 1587 O O . VAL A 1 199 ? -6.466 -2.957 4.801 1.00 98.75 199 VAL A O 1
ATOM 1590 N N . LEU A 1 200 ? -4.700 -2.955 3.408 1.00 98.75 200 LEU A N 1
ATOM 1591 C CA . LEU A 1 200 ? -3.936 -3.930 4.192 1.00 98.75 200 LEU A CA 1
ATOM 1592 C C . LEU A 1 200 ? -3.744 -3.451 5.640 1.00 98.75 200 LEU A C 1
ATOM 1594 O O . LEU A 1 200 ? -4.075 -4.165 6.591 1.00 98.75 200 LEU A O 1
ATOM 1598 N N . SER A 1 201 ? -3.291 -2.207 5.812 1.00 98.62 201 SER A N 1
ATOM 1599 C CA . SER A 1 201 ? -3.157 -1.613 7.143 1.00 98.62 201 SER A CA 1
ATOM 1600 C C . SER A 1 201 ? -4.501 -1.447 7.852 1.00 98.62 201 SER A C 1
ATOM 1602 O O . SER A 1 201 ? -4.581 -1.728 9.042 1.00 98.62 201 SER A O 1
ATOM 1604 N N . MET A 1 202 ? -5.586 -1.100 7.156 1.00 98.75 202 MET A N 1
ATOM 1605 C CA . MET A 1 202 ? -6.920 -1.033 7.765 1.00 98.75 202 MET A CA 1
ATOM 1606 C C . MET A 1 202 ? -7.388 -2.398 8.304 1.00 98.75 202 MET A C 1
ATOM 1608 O O . MET A 1 202 ? -7.918 -2.474 9.414 1.00 98.75 202 MET A O 1
ATOM 1612 N N . LEU A 1 203 ? -7.151 -3.493 7.571 1.00 98.75 203 LEU A N 1
ATOM 1613 C CA . LEU A 1 203 ? -7.472 -4.850 8.032 1.00 98.75 203 LEU A CA 1
ATOM 1614 C C . LEU A 1 203 ? -6.665 -5.226 9.284 1.00 98.75 203 LEU A C 1
ATOM 1616 O O . LEU A 1 203 ? -7.218 -5.788 10.236 1.00 98.75 203 LEU A O 1
ATOM 1620 N N . HIS A 1 204 ? -5.378 -4.874 9.320 1.00 98.81 204 HIS A N 1
ATOM 1621 C CA . HIS A 1 204 ? -4.554 -5.039 10.516 1.00 98.81 204 HIS A CA 1
ATOM 1622 C C . HIS A 1 204 ? -5.024 -4.154 11.674 1.00 98.81 204 HIS A C 1
ATOM 1624 O O . HIS A 1 204 ? -5.085 -4.631 12.804 1.00 98.81 204 HIS A O 1
ATOM 1630 N N . LEU A 1 205 ? -5.421 -2.904 11.424 1.00 98.81 205 LEU A N 1
ATOM 1631 C CA . LEU A 1 205 ? -5.918 -1.995 12.456 1.00 98.81 205 LEU A CA 1
ATOM 1632 C C . LEU A 1 205 ? -7.175 -2.547 13.133 1.00 98.81 205 LEU A C 1
ATOM 1634 O O . LEU A 1 205 ? -7.275 -2.541 14.363 1.00 98.81 205 LEU A O 1
ATOM 1638 N N . ILE A 1 206 ? -8.116 -3.055 12.334 1.00 98.69 206 ILE A N 1
ATOM 1639 C CA . ILE A 1 206 ? -9.341 -3.704 12.812 1.00 98.69 206 ILE A CA 1
ATOM 1640 C C . ILE A 1 206 ? -8.982 -4.885 13.719 1.00 98.69 206 ILE A C 1
ATOM 1642 O O . ILE A 1 206 ? -9.441 -4.954 14.861 1.00 98.69 206 ILE A O 1
ATOM 1646 N N . LYS A 1 207 ? -8.089 -5.769 13.254 1.00 98.44 207 LYS A N 1
ATOM 1647 C CA . LYS A 1 207 ? -7.611 -6.921 14.031 1.00 98.44 207 LYS A CA 1
ATOM 1648 C C . LYS A 1 207 ? -6.956 -6.497 15.350 1.00 98.44 207 LYS A C 1
ATOM 1650 O O . LYS A 1 207 ? -7.296 -7.034 16.400 1.00 98.44 207 LYS A O 1
ATOM 1655 N N . ASN A 1 208 ? -6.022 -5.551 15.295 1.00 98.44 208 ASN A N 1
ATOM 1656 C CA . ASN A 1 208 ? -5.176 -5.171 16.427 1.00 98.44 208 ASN A CA 1
ATOM 1657 C C . ASN A 1 208 ? -5.947 -4.394 17.501 1.00 98.44 208 ASN A C 1
ATOM 1659 O O . ASN A 1 208 ? -5.629 -4.497 18.681 1.00 98.44 208 ASN A O 1
ATOM 1663 N N . SER A 1 209 ? -6.955 -3.614 17.103 1.00 98.12 209 SER A N 1
ATOM 1664 C CA . SER A 1 209 ? -7.787 -2.836 18.031 1.00 98.12 209 SER A CA 1
ATOM 1665 C C . SER A 1 209 ? -9.003 -3.601 18.563 1.00 98.12 209 SER A C 1
ATOM 1667 O O . SER A 1 209 ? -9.634 -3.157 19.528 1.00 98.12 209 SER A O 1
ATOM 1669 N N . GLY A 1 210 ? -9.370 -4.713 17.916 1.00 97.81 210 GLY A N 1
ATOM 1670 C CA . GLY A 1 210 ? -10.580 -5.476 18.220 1.00 97.81 210 GLY A CA 1
ATOM 1671 C C . GLY A 1 210 ? -11.881 -4.715 17.942 1.00 97.81 210 GLY A C 1
ATOM 1672 O O . GLY A 1 210 ? -12.936 -5.126 18.428 1.00 97.81 210 GLY A O 1
ATOM 1673 N N . ILE A 1 211 ? -11.826 -3.591 17.213 1.00 98.12 211 ILE A N 1
ATOM 1674 C CA . ILE A 1 211 ? -13.029 -2.879 16.779 1.00 98.12 211 ILE A CA 1
ATOM 1675 C C . ILE A 1 211 ? -13.770 -3.722 15.741 1.00 98.12 211 ILE A C 1
ATOM 1677 O O . ILE A 1 211 ? -13.153 -4.389 14.910 1.00 98.12 211 ILE A O 1
ATOM 1681 N N . LYS A 1 212 ? -15.101 -3.689 15.765 1.00 98.06 212 LYS A N 1
ATOM 1682 C CA . LYS A 1 212 ? -15.877 -4.255 14.665 1.00 98.06 212 LYS A CA 1
ATOM 1683 C C . LYS A 1 212 ? -15.818 -3.301 13.467 1.00 98.06 212 LYS A C 1
ATOM 1685 O O . LYS A 1 212 ? -15.920 -2.094 13.685 1.00 98.06 212 LYS A O 1
ATOM 1690 N N . PRO A 1 213 ? -15.685 -3.783 12.220 1.00 97.69 213 PRO A N 1
ATOM 1691 C CA . PRO A 1 213 ? -15.651 -2.905 11.049 1.00 97.69 213 PRO A CA 1
ATOM 1692 C C . PRO A 1 213 ? -16.831 -1.922 10.996 1.00 97.69 213 PRO A C 1
ATOM 1694 O O . PRO A 1 213 ? -16.651 -0.741 10.708 1.00 97.69 213 PRO A O 1
ATOM 1697 N N . GLU A 1 214 ? -18.035 -2.378 11.348 1.00 97.81 214 GLU A N 1
ATOM 1698 C CA . GLU A 1 214 ? -19.254 -1.567 11.378 1.00 97.81 214 GLU A CA 1
ATOM 1699 C C . GLU A 1 214 ? -19.266 -0.460 12.445 1.00 97.81 214 GLU A C 1
ATOM 1701 O O . GLU A 1 214 ? -20.072 0.465 12.332 1.00 97.81 214 GLU A O 1
ATOM 1706 N N . ASP A 1 215 ? -18.386 -0.538 13.448 1.00 98.12 215 ASP A N 1
ATOM 1707 C CA . ASP A 1 215 ? -18.258 0.460 14.512 1.00 98.12 215 ASP A CA 1
ATOM 1708 C C . ASP A 1 215 ? -17.295 1.600 14.128 1.00 98.12 215 ASP A C 1
ATOM 1710 O O . ASP A 1 215 ? -17.168 2.563 14.882 1.00 98.12 215 ASP A O 1
ATOM 1714 N N . VAL A 1 216 ? -16.598 1.523 12.989 1.00 98.44 216 VAL A N 1
ATOM 1715 C CA . VAL A 1 216 ? -15.786 2.638 12.477 1.00 98.44 216 VAL A CA 1
ATOM 1716 C C . VAL A 1 216 ? -16.715 3.704 11.886 1.00 98.44 216 VAL A C 1
ATOM 1718 O O . VAL A 1 216 ? -17.409 3.456 10.901 1.00 98.44 216 VAL A O 1
ATOM 1721 N N . ASP A 1 217 ? -16.710 4.913 12.455 1.00 94.50 217 ASP A N 1
ATOM 1722 C CA . ASP A 1 217 ? -17.625 5.990 12.044 1.00 94.50 217 ASP A CA 1
ATOM 1723 C C . ASP A 1 217 ? -17.066 6.837 10.898 1.00 94.50 217 ASP A C 1
ATOM 1725 O O . ASP A 1 217 ? -17.807 7.410 10.089 1.00 94.50 217 ASP A O 1
ATOM 1729 N N . PHE A 1 218 ? -15.745 7.012 10.888 1.00 98.44 218 PHE A N 1
ATOM 1730 C CA . PHE A 1 218 ? -15.081 7.923 9.972 1.00 98.44 218 PHE A CA 1
ATOM 1731 C C . PHE A 1 218 ? -13.658 7.471 9.674 1.00 98.44 218 PHE A C 1
ATOM 1733 O O . PHE A 1 218 ? -12.931 7.061 10.578 1.00 98.44 218 PHE A O 1
ATOM 1740 N N . VAL A 1 219 ? -13.255 7.598 8.415 1.00 98.81 219 VAL A N 1
ATOM 1741 C CA . VAL A 1 219 ? -11.876 7.390 7.979 1.00 98.81 219 VAL A CA 1
ATOM 1742 C C . VAL A 1 219 ? -11.280 8.733 7.567 1.00 98.81 219 VAL A C 1
ATOM 1744 O O . VAL A 1 219 ? -11.883 9.480 6.799 1.00 98.81 219 VAL A O 1
ATOM 1747 N N . VAL A 1 220 ? -10.102 9.053 8.090 1.00 98.62 220 VAL A N 1
ATOM 1748 C CA . VAL A 1 220 ? -9.275 10.162 7.611 1.00 98.62 220 VAL A CA 1
ATOM 1749 C C . VAL A 1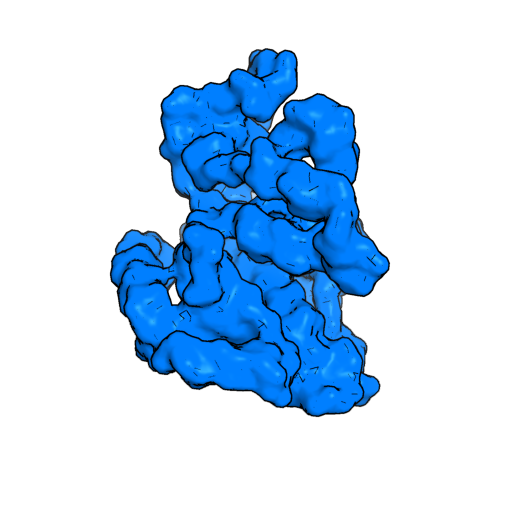 220 ? -8.088 9.549 6.892 1.00 98.62 220 VAL A C 1
ATOM 1751 O O . VAL A 1 220 ? -7.215 8.955 7.523 1.00 98.62 220 VAL A O 1
ATOM 1754 N N . GLU A 1 221 ? -8.075 9.654 5.573 1.00 98.19 221 GLU A N 1
ATOM 1755 C CA . GLU A 1 221 ? -6.992 9.117 4.758 1.00 98.19 221 GLU A CA 1
ATOM 1756 C C . GLU A 1 221 ? -5.935 10.194 4.495 1.00 98.19 221 GLU A C 1
ATOM 1758 O O . GLU A 1 221 ? -6.274 11.374 4.388 1.00 98.19 221 GLU A O 1
ATOM 1763 N N . CYS A 1 222 ? -4.648 9.833 4.459 1.00 97.19 222 CYS A N 1
ATOM 1764 C CA . CYS A 1 222 ? -3.584 10.833 4.348 1.00 97.19 222 CYS A CA 1
ATOM 1765 C C . CYS A 1 222 ? -2.325 10.446 3.559 1.00 97.19 222 CYS A C 1
ATOM 1767 O O . CYS A 1 222 ? -1.229 10.887 3.915 1.00 97.19 222 CYS A O 1
ATOM 1769 N N . SER A 1 223 ? -2.464 9.651 2.500 1.00 94.19 223 SER A N 1
ATOM 1770 C CA . SER A 1 223 ? -1.398 9.423 1.517 1.00 94.19 223 SER A CA 1
ATOM 1771 C C . SER A 1 223 ? -1.121 10.668 0.667 1.00 94.19 223 SER A C 1
ATOM 1773 O O . SER A 1 223 ? -1.802 11.697 0.747 1.00 94.19 223 SER A O 1
ATOM 1775 N N . GLU A 1 224 ? -0.082 10.584 -0.156 1.00 91.12 224 GLU A N 1
ATOM 1776 C CA . GLU A 1 224 ? 0.317 11.616 -1.106 1.00 91.12 224 GLU A CA 1
ATOM 1777 C C . GLU A 1 224 ? -0.583 11.698 -2.350 1.00 91.12 224 GLU A C 1
ATOM 1779 O O . GLU A 1 224 ? -0.513 12.696 -3.069 1.00 91.12 224 GLU A O 1
ATOM 1784 N N . GLU A 1 225 ? -1.438 10.699 -2.587 1.00 91.50 225 GLU A N 1
ATOM 1785 C CA . GLU A 1 225 ? -2.154 10.525 -3.854 1.00 91.50 225 GLU A CA 1
ATOM 1786 C C . GLU A 1 225 ? -3.518 11.211 -3.873 1.00 91.50 225 GLU A C 1
ATOM 1788 O O . GLU A 1 225 ? -4.242 11.218 -2.881 1.00 91.50 225 GLU A O 1
ATOM 1793 N N . ALA A 1 226 ? -3.919 11.787 -5.004 1.00 90.19 226 ALA A N 1
ATOM 1794 C CA . ALA A 1 226 ? -5.193 12.494 -5.138 1.00 90.19 226 ALA A CA 1
ATOM 1795 C C . ALA A 1 226 ? -6.016 11.917 -6.295 1.00 90.19 226 ALA A C 1
ATOM 1797 O O . ALA A 1 226 ? -5.805 12.264 -7.455 1.00 90.19 226 ALA A O 1
ATOM 1798 N N . ALA A 1 227 ? -6.995 11.070 -5.970 1.00 91.50 227 ALA A N 1
ATOM 1799 C CA . ALA A 1 227 ? -7.881 10.480 -6.962 1.00 91.50 227 ALA A CA 1
ATOM 1800 C C . ALA A 1 227 ? -8.865 11.522 -7.510 1.00 91.50 227 ALA A C 1
ATOM 1802 O O . ALA A 1 227 ? -9.388 12.370 -6.784 1.00 91.50 227 ALA A O 1
ATOM 1803 N N . GLY A 1 228 ? -9.156 11.450 -8.803 1.00 92.25 228 GLY A N 1
ATOM 1804 C CA . GLY A 1 228 ? -10.119 12.324 -9.462 1.00 92.25 228 GLY A CA 1
ATOM 1805 C C . GLY A 1 228 ? -9.940 12.324 -10.971 1.00 92.25 228 GLY A C 1
ATOM 1806 O O . GLY A 1 228 ? -8.940 11.834 -11.486 1.00 92.25 228 GLY A O 1
ATOM 1807 N N . ASP A 1 229 ? -10.916 12.887 -11.670 1.00 93.69 229 ASP A N 1
ATOM 1808 C CA . ASP A 1 229 ? -10.874 13.076 -13.118 1.00 93.69 229 ASP A CA 1
ATOM 1809 C C . ASP A 1 229 ? -10.525 14.538 -13.463 1.00 93.69 229 ASP A C 1
ATOM 1811 O O . ASP A 1 229 ? -10.277 15.382 -12.593 1.00 93.69 229 ASP A O 1
ATOM 1815 N N . MET A 1 230 ? -10.518 14.874 -14.750 1.00 93.31 230 MET A N 1
ATOM 1816 C CA . MET A 1 230 ? -10.238 16.225 -15.232 1.00 93.31 230 MET A CA 1
ATOM 1817 C C . MET A 1 230 ? -11.222 17.286 -14.720 1.00 93.31 230 MET A C 1
ATOM 1819 O O . MET A 1 230 ? -10.860 18.465 -14.705 1.00 93.31 230 MET A O 1
ATOM 1823 N N . ASN A 1 231 ? -12.427 16.886 -14.300 1.00 92.19 231 ASN A N 1
ATOM 1824 C CA . ASN A 1 231 ? -13.489 17.762 -13.810 1.00 92.19 231 ASN A CA 1
ATOM 1825 C C . ASN A 1 231 ? -13.449 17.934 -12.283 1.00 92.19 231 ASN A C 1
ATOM 1827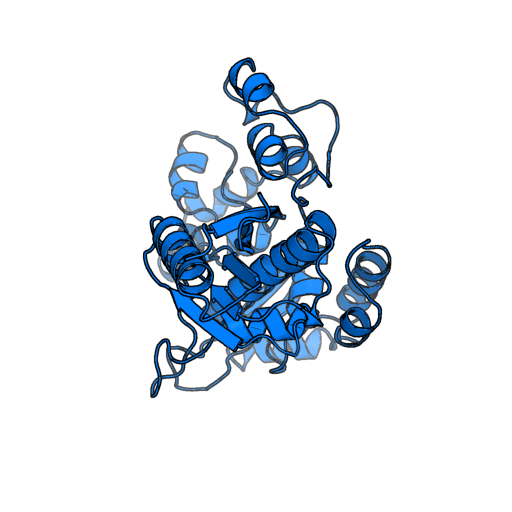 O O . ASN A 1 231 ? -13.875 18.971 -11.777 1.00 92.19 231 ASN A O 1
ATOM 1831 N N . GLN A 1 232 ? -12.972 16.925 -11.551 1.00 88.75 232 GLN A N 1
ATOM 1832 C CA . GLN A 1 232 ? -12.997 16.828 -10.089 1.00 88.75 232 GLN A CA 1
ATOM 1833 C C . GLN A 1 232 ? -11.660 16.297 -9.554 1.00 88.75 232 GLN A C 1
ATOM 1835 O O . GLN A 1 232 ? -11.600 15.282 -8.858 1.00 88.75 232 GLN A O 1
ATOM 1840 N N . ARG A 1 233 ? -10.559 16.981 -9.883 1.00 87.06 233 ARG A N 1
ATOM 1841 C CA . ARG A 1 233 ? -9.212 16.599 -9.426 1.00 87.06 233 ARG A CA 1
ATOM 1842 C C . ARG A 1 233 ? -9.143 16.598 -7.899 1.00 87.06 233 ARG A C 1
ATOM 1844 O O . ARG A 1 233 ? -9.450 17.612 -7.275 1.00 87.06 233 ARG A O 1
ATOM 1851 N N . GLY A 1 234 ? -8.740 15.473 -7.309 1.00 87.19 234 GLY A N 1
ATOM 1852 C CA . GLY A 1 234 ? -8.731 15.289 -5.853 1.00 87.19 234 GLY A CA 1
ATOM 1853 C C . GLY A 1 234 ? -10.124 15.194 -5.215 1.00 87.19 234 GLY A C 1
ATOM 1854 O O . GLY A 1 234 ? -10.236 15.297 -3.999 1.00 87.19 234 GLY A O 1
ATOM 1855 N N . GLY A 1 235 ? -11.186 15.052 -6.017 1.00 88.56 235 GLY A N 1
ATOM 1856 C CA . GLY A 1 235 ? -12.556 14.841 -5.543 1.00 88.56 235 GLY A CA 1
ATOM 1857 C C . GLY A 1 235 ? -12.901 13.369 -5.291 1.00 88.56 235 GLY A C 1
ATOM 1858 O O . GLY A 1 235 ? -13.926 13.081 -4.673 1.00 88.56 235 GLY A O 1
ATOM 1859 N N . GLY A 1 236 ? -12.065 12.435 -5.758 1.00 88.44 236 GLY A N 1
ATOM 1860 C CA . GLY A 1 236 ? -12.138 11.028 -5.377 1.00 88.44 236 GLY A CA 1
ATOM 1861 C C . GLY A 1 236 ? -11.773 10.859 -3.902 1.00 88.44 236 GLY A C 1
ATOM 1862 O O . GLY A 1 236 ? -10.908 11.561 -3.396 1.00 88.44 236 GLY A O 1
ATOM 1863 N N . ASN A 1 237 ? -12.457 9.948 -3.210 1.00 92.62 237 ASN A N 1
ATOM 1864 C CA . ASN A 1 237 ? -12.352 9.798 -1.759 1.00 92.62 237 ASN A CA 1
ATOM 1865 C C . ASN A 1 237 ? -11.736 8.438 -1.410 1.00 92.62 237 ASN A C 1
ATOM 1867 O O . ASN A 1 237 ? -12.438 7.418 -1.378 1.00 92.62 237 ASN A O 1
ATOM 1871 N N . PHE A 1 238 ? -10.427 8.424 -1.160 1.00 96.44 238 PHE A N 1
ATOM 1872 C CA . PHE A 1 238 ? -9.710 7.219 -0.762 1.00 96.44 238 PHE A CA 1
ATOM 1873 C C . PHE A 1 238 ? -10.202 6.697 0.575 1.00 96.44 238 PHE A C 1
ATOM 1875 O O . PHE A 1 238 ? -10.419 5.493 0.697 1.00 96.44 238 PHE A O 1
ATOM 1882 N N . ALA A 1 239 ? -10.444 7.575 1.550 1.00 97.75 239 ALA A N 1
ATOM 1883 C CA . ALA A 1 239 ? -10.937 7.179 2.862 1.00 97.75 239 ALA A CA 1
ATOM 1884 C C . ALA A 1 239 ? -12.186 6.292 2.760 1.00 97.75 239 ALA A C 1
ATOM 1886 O O . ALA A 1 239 ? -12.250 5.221 3.371 1.00 97.75 239 ALA A O 1
ATOM 1887 N N . LYS A 1 240 ? -13.158 6.690 1.930 1.00 96.06 240 LYS A N 1
ATOM 1888 C CA . LYS A 1 240 ? -14.376 5.911 1.695 1.00 96.06 240 LYS A CA 1
ATOM 1889 C C . LYS A 1 240 ? -14.095 4.634 0.909 1.00 96.06 240 LYS A C 1
ATOM 1891 O O . LYS A 1 240 ? -14.607 3.582 1.290 1.00 96.06 240 LYS A O 1
ATOM 1896 N N . ALA A 1 241 ? -13.278 4.712 -0.142 1.00 96.50 241 ALA A N 1
ATOM 1897 C CA . ALA A 1 241 ? -12.923 3.552 -0.952 1.00 96.50 241 ALA A CA 1
ATOM 1898 C C . ALA A 1 241 ? -12.201 2.472 -0.127 1.00 96.50 241 ALA A C 1
ATOM 1900 O O . ALA A 1 241 ? -12.465 1.291 -0.313 1.00 96.50 241 ALA A O 1
ATOM 1901 N N . ILE A 1 242 ? -11.328 2.857 0.807 1.00 98.31 242 ILE A N 1
ATOM 1902 C CA . ILE A 1 242 ? -10.633 1.951 1.731 1.00 98.31 242 ILE A CA 1
ATOM 1903 C C . ILE A 1 242 ? -11.620 1.341 2.728 1.00 98.31 242 ILE A C 1
ATOM 1905 O O . ILE A 1 242 ? -11.630 0.123 2.911 1.00 98.31 242 ILE A O 1
ATOM 1909 N N . ALA A 1 243 ? -12.469 2.169 3.351 1.00 98.12 243 ALA A N 1
ATOM 1910 C CA . ALA A 1 243 ? -13.478 1.704 4.305 1.00 98.12 243 ALA A CA 1
ATOM 1911 C C . ALA A 1 243 ? -14.408 0.651 3.693 1.00 98.12 243 ALA A C 1
ATOM 1913 O O . ALA A 1 243 ? -14.732 -0.332 4.355 1.00 98.12 243 ALA A O 1
ATOM 1914 N N . GLU A 1 244 ? -14.815 0.840 2.437 1.00 96.50 244 GLU A N 1
ATOM 1915 C CA . GLU A 1 244 ? -15.664 -0.109 1.721 1.00 96.50 244 GLU A CA 1
ATOM 1916 C C . GLU A 1 244 ? -15.011 -1.490 1.609 1.00 96.50 244 GLU A C 1
ATOM 1918 O O . GLU A 1 244 ? -15.613 -2.477 2.031 1.00 96.50 244 GLU A O 1
ATOM 1923 N N . ILE A 1 245 ? -13.762 -1.567 1.129 1.00 97.56 245 ILE A N 1
ATOM 1924 C CA . ILE A 1 245 ? -13.045 -2.849 1.030 1.00 97.56 245 ILE A CA 1
ATOM 1925 C C . ILE A 1 245 ? -12.835 -3.460 2.421 1.00 97.56 245 ILE A C 1
ATOM 1927 O O . ILE A 1 245 ? -13.014 -4.657 2.622 1.00 97.56 245 ILE A O 1
ATOM 1931 N N . ALA A 1 246 ? -12.503 -2.649 3.425 1.00 97.75 246 ALA A N 1
ATOM 1932 C CA . ALA A 1 246 ? -12.271 -3.144 4.778 1.00 97.75 246 ALA A CA 1
ATOM 1933 C C . ALA A 1 246 ? -13.550 -3.631 5.496 1.00 97.75 246 ALA A C 1
ATOM 1935 O O . ALA A 1 246 ? -13.448 -4.212 6.577 1.00 97.75 246 ALA A O 1
ATOM 1936 N N . GLY A 1 247 ? -14.741 -3.427 4.917 1.00 96.81 247 GLY A N 1
ATOM 1937 C CA . GLY A 1 247 ? -16.030 -3.798 5.514 1.00 96.81 247 GLY A CA 1
ATOM 1938 C C . GLY A 1 247 ? -16.587 -2.759 6.495 1.00 96.81 247 GLY A C 1
ATOM 1939 O O . GLY A 1 247 ? -17.548 -3.031 7.211 1.00 96.81 247 GLY A O 1
ATOM 1940 N N . CYS A 1 248 ? -16.019 -1.553 6.529 1.00 97.94 248 CYS A N 1
ATOM 1941 C CA . CYS A 1 248 ? -16.471 -0.438 7.364 1.00 97.94 248 CYS A CA 1
ATOM 1942 C C . CYS A 1 248 ? -17.670 0.269 6.718 1.00 97.94 248 CYS A C 1
ATOM 1944 O O . CYS A 1 248 ? -17.606 1.431 6.313 1.00 97.94 248 CYS A O 1
ATOM 1946 N N . VAL A 1 249 ? -18.778 -0.462 6.576 1.00 94.62 249 VAL A N 1
ATOM 1947 C CA . VAL A 1 249 ? -19.954 -0.049 5.788 1.00 94.62 249 VAL A CA 1
ATOM 1948 C C . VAL A 1 249 ? -20.588 1.259 6.271 1.00 94.62 249 VAL A C 1
ATOM 1950 O O . VAL A 1 249 ? -21.076 2.042 5.454 1.00 94.62 249 VAL A O 1
ATOM 1953 N N . ASN A 1 250 ? -20.512 1.534 7.576 1.00 95.94 250 ASN A N 1
ATOM 1954 C CA . ASN A 1 250 ? -21.068 2.735 8.202 1.00 95.94 250 ASN A CA 1
ATOM 1955 C C . ASN A 1 250 ? -20.126 3.947 8.144 1.00 95.94 250 ASN A C 1
ATOM 1957 O O . ASN A 1 250 ? -20.558 5.068 8.420 1.00 95.94 250 ASN A O 1
ATOM 1961 N N . ALA A 1 251 ? -18.860 3.748 7.769 1.00 97.31 251 ALA A N 1
ATOM 1962 C CA . ALA A 1 251 ? -17.882 4.819 7.767 1.00 97.31 251 ALA A CA 1
ATOM 1963 C C . ALA A 1 251 ? -18.136 5.801 6.614 1.00 97.31 251 ALA A C 1
ATOM 1965 O O . ALA A 1 251 ? -18.319 5.413 5.453 1.00 97.31 251 ALA A O 1
ATOM 1966 N N . SER A 1 252 ? -18.097 7.094 6.928 1.00 95.69 252 SER A N 1
ATOM 1967 C CA . SER A 1 252 ? -17.799 8.139 5.941 1.00 95.69 252 SER A CA 1
ATOM 1968 C C . SER A 1 252 ? -16.293 8.433 5.965 1.00 95.69 252 SER A C 1
ATOM 1970 O O . SER A 1 252 ? -15.548 7.780 6.694 1.00 95.69 252 SER A O 1
ATOM 1972 N N . GLY A 1 253 ? -15.813 9.393 5.183 1.00 96.50 253 GLY A N 1
ATOM 1973 C CA . GLY A 1 253 ? -14.404 9.749 5.248 1.00 96.50 253 GLY A CA 1
ATOM 1974 C C . GLY A 1 253 ? -14.030 10.988 4.463 1.00 96.50 253 GLY A C 1
ATOM 1975 O O . GLY A 1 253 ? -14.821 11.503 3.669 1.00 96.50 253 GLY A O 1
ATOM 1976 N N . CYS A 1 254 ? -12.819 11.464 4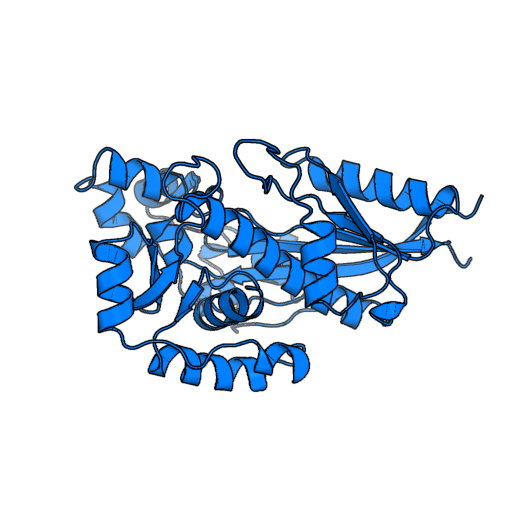.714 1.00 96.50 254 CYS A N 1
ATOM 1977 C CA . CYS A 1 254 ? -12.189 12.524 3.947 1.00 96.50 254 CYS A CA 1
ATOM 1978 C C . CYS A 1 254 ? -10.686 12.299 3.837 1.00 96.50 254 CYS A C 1
ATOM 1980 O O . CYS A 1 254 ? -10.072 11.627 4.666 1.00 96.50 254 CYS A O 1
ATOM 1982 N N . ASP A 1 255 ? -10.111 12.980 2.862 1.00 96.56 255 ASP A N 1
ATOM 1983 C CA . ASP A 1 255 ? -8.719 12.853 2.482 1.00 96.56 255 ASP A CA 1
ATOM 1984 C C . ASP A 1 255 ? -7.971 14.128 2.910 1.00 96.56 255 ASP A C 1
ATOM 1986 O O . ASP A 1 255 ? -8.388 15.251 2.612 1.00 96.56 255 ASP A O 1
ATOM 1990 N N . VAL A 1 256 ? -6.878 13.971 3.653 1.00 95.69 256 VAL A N 1
ATOM 1991 C CA . VAL A 1 256 ?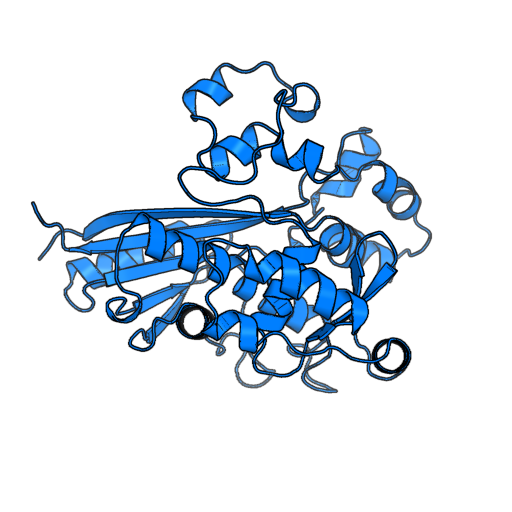 -5.992 15.049 4.106 1.00 95.69 256 VAL A CA 1
ATOM 1992 C C . VAL A 1 256 ? -4.683 14.943 3.342 1.00 95.69 256 VAL A C 1
ATOM 1994 O O . VAL A 1 256 ? -4.020 13.911 3.355 1.00 95.69 256 VAL A O 1
ATOM 1997 N N . ARG A 1 257 ? -4.272 16.026 2.684 1.00 94.00 257 ARG A N 1
ATOM 1998 C CA . ARG A 1 257 ? -3.017 16.071 1.923 1.00 94.00 257 ARG A CA 1
ATOM 1999 C C . ARG A 1 257 ? -2.021 16.998 2.596 1.00 94.00 257 ARG A C 1
ATOM 2001 O O . ARG A 1 257 ? -2.347 18.125 2.958 1.00 94.00 257 ARG A O 1
ATOM 2008 N N . GLY A 1 258 ? -0.797 16.511 2.767 1.00 91.19 258 GLY A N 1
ATOM 2009 C CA . GLY A 1 258 ? 0.272 17.253 3.438 1.00 91.19 258 GLY A CA 1
ATOM 2010 C C . GLY A 1 258 ? 1.665 16.680 3.205 1.00 91.19 258 GLY A C 1
ATOM 2011 O O . GLY A 1 258 ? 2.560 16.944 4.006 1.00 91.19 258 GLY A O 1
ATOM 2012 N N . PHE A 1 259 ? 1.849 15.887 2.142 1.00 89.12 259 PHE A N 1
ATOM 2013 C CA . PHE A 1 259 ? 3.092 15.159 1.874 1.00 89.12 259 PHE A CA 1
ATOM 2014 C C . PHE A 1 259 ? 3.539 14.343 3.106 1.00 89.12 259 PHE A C 1
ATOM 2016 O O . PHE A 1 259 ? 2.683 13.852 3.839 1.00 89.12 259 PHE A O 1
ATOM 2023 N N . CYS A 1 260 ? 4.840 14.273 3.417 1.00 90.56 260 CYS A N 1
ATOM 2024 C CA . CYS A 1 260 ? 5.348 13.601 4.620 1.00 90.56 260 CYS A CA 1
ATOM 2025 C C . CYS A 1 260 ? 4.752 14.130 5.945 1.00 90.56 260 CYS A C 1
ATOM 2027 O O . CYS A 1 260 ? 4.860 13.462 6.969 1.00 90.56 260 CYS A O 1
ATOM 2029 N N . ALA A 1 261 ? 4.141 15.323 5.958 1.00 93.69 261 ALA A N 1
ATOM 2030 C CA . ALA A 1 261 ? 3.449 15.875 7.127 1.00 93.69 261 ALA A CA 1
ATOM 2031 C C . ALA A 1 261 ? 1.949 15.508 7.185 1.00 93.69 261 ALA A C 1
ATOM 2033 O O . ALA A 1 261 ? 1.279 15.816 8.174 1.00 93.69 261 ALA A O 1
ATOM 2034 N N . GLY A 1 262 ? 1.416 14.844 6.153 1.00 94.94 262 GLY A N 1
ATOM 2035 C CA . GLY A 1 262 ? 0.037 14.353 6.071 1.00 94.94 262 GLY A CA 1
ATOM 2036 C C . GLY A 1 262 ? -0.413 13.573 7.313 1.00 94.94 262 GLY A C 1
ATOM 2037 O O . GLY A 1 262 ? -1.438 13.948 7.887 1.00 94.94 262 GLY A O 1
ATOM 2038 N N . PRO A 1 263 ? 0.370 12.590 7.807 1.00 96.12 263 PRO A N 1
ATOM 2039 C CA . PRO A 1 263 ? 0.016 11.806 8.990 1.00 96.12 263 PRO A CA 1
ATOM 2040 C C . PRO A 1 263 ? -0.267 12.644 10.239 1.00 96.12 263 PRO A C 1
ATOM 2042 O O . PRO A 1 263 ? -1.264 12.418 10.921 1.00 96.12 263 PRO A O 1
ATOM 2045 N N . VAL A 1 264 ? 0.560 13.656 10.525 1.00 96.50 264 VAL A N 1
ATOM 2046 C CA . VAL A 1 264 ? 0.365 14.522 11.700 1.00 96.50 264 VAL A CA 1
ATOM 2047 C C . VAL A 1 264 ? -0.939 15.308 11.576 1.00 96.50 264 VAL A C 1
ATOM 2049 O O . VAL A 1 264 ? -1.727 15.349 12.520 1.00 96.50 264 VAL A O 1
ATOM 2052 N N . ASN A 1 265 ? -1.204 15.888 10.403 1.00 97.44 265 ASN A N 1
ATOM 2053 C CA . ASN A 1 265 ? -2.434 16.646 10.164 1.00 97.44 265 ASN A CA 1
ATOM 2054 C C . ASN A 1 265 ? -3.683 15.759 10.250 1.00 97.44 265 ASN A C 1
ATOM 2056 O O . ASN A 1 265 ? -4.699 16.178 10.802 1.00 97.44 265 ASN A O 1
ATOM 2060 N N . ALA A 1 266 ? -3.606 14.527 9.749 1.00 98.00 266 ALA A N 1
ATOM 2061 C CA . ALA A 1 266 ? -4.711 13.579 9.779 1.00 98.00 266 ALA A CA 1
ATOM 2062 C C . ALA A 1 266 ? -5.013 13.072 11.196 1.00 98.00 266 ALA A C 1
ATOM 2064 O O . ALA A 1 266 ? -6.178 13.015 11.590 1.00 98.00 266 ALA A O 1
ATOM 2065 N N . VAL A 1 267 ? -3.978 12.796 11.999 1.00 98.00 267 VAL A N 1
ATOM 2066 C CA . VAL A 1 267 ? -4.131 12.457 13.423 1.00 98.00 267 VAL A CA 1
ATOM 2067 C C . VAL A 1 267 ? -4.749 13.615 14.197 1.00 98.00 267 VAL A C 1
ATOM 2069 O O . VAL A 1 267 ? -5.696 13.399 14.951 1.00 98.00 267 VAL A O 1
ATOM 2072 N N . LEU A 1 268 ? -4.284 14.850 13.982 1.00 97.19 268 LEU A N 1
ATOM 2073 C CA . LEU A 1 268 ? -4.876 16.032 14.616 1.00 97.19 268 LEU A CA 1
ATOM 2074 C C . LEU A 1 268 ? -6.342 16.226 14.208 1.00 97.19 268 LEU A C 1
ATOM 2076 O O . LEU A 1 268 ? -7.177 16.526 15.064 1.00 97.19 268 LEU A O 1
ATOM 2080 N N . ALA A 1 269 ? -6.672 16.023 12.930 1.00 97.50 269 ALA A N 1
ATOM 2081 C CA . ALA A 1 269 ? -8.042 16.102 12.435 1.00 97.50 269 ALA A CA 1
ATOM 2082 C C . ALA A 1 269 ? -8.934 15.036 13.090 1.00 97.50 269 ALA A C 1
ATOM 2084 O O . ALA A 1 269 ? -9.978 15.374 13.648 1.00 97.50 269 ALA A O 1
ATOM 2085 N N . GLY A 1 270 ? -8.502 13.772 13.094 1.00 97.75 270 GLY A N 1
ATOM 2086 C CA . GLY A 1 270 ? -9.243 12.669 13.705 1.00 97.75 270 GLY A CA 1
ATOM 2087 C C . GLY A 1 270 ? -9.421 12.833 15.215 1.00 97.75 270 GLY A C 1
ATOM 2088 O O . GLY A 1 270 ? -10.538 12.723 15.720 1.00 97.75 270 GLY A O 1
ATOM 2089 N N . ALA A 1 271 ? -8.357 13.203 15.934 1.00 97.38 271 ALA A N 1
ATOM 2090 C CA . ALA A 1 271 ? -8.419 13.503 17.363 1.00 97.38 271 ALA A CA 1
ATOM 2091 C C . ALA A 1 271 ? -9.356 14.676 17.669 1.00 97.38 271 ALA A C 1
ATOM 2093 O O . ALA A 1 271 ? -10.113 14.616 18.635 1.00 97.38 271 ALA A O 1
ATOM 2094 N N . SER A 1 272 ? -9.370 15.710 16.824 1.00 97.06 272 SER A N 1
ATOM 2095 C CA . SER A 1 272 ? -10.289 16.843 16.976 1.00 97.06 272 SER A CA 1
ATOM 2096 C C . SER A 1 272 ? -11.748 16.426 16.786 1.00 97.06 272 SER A C 1
ATOM 2098 O O . SER A 1 272 ? -12.606 16.880 17.541 1.00 97.06 272 SER A O 1
ATOM 2100 N N . MET A 1 273 ? -12.046 15.544 15.824 1.00 96.69 273 MET A N 1
ATOM 2101 C CA . MET A 1 273 ? -13.404 15.017 15.621 1.00 96.69 273 MET A CA 1
ATOM 2102 C C . MET A 1 273 ? -13.895 14.233 16.844 1.00 96.69 273 MET A C 1
ATOM 2104 O O . MET A 1 273 ? -15.024 14.431 17.298 1.00 96.69 273 MET A O 1
ATOM 2108 N N . VAL A 1 274 ? -13.026 13.390 17.406 1.00 97.00 274 VAL A N 1
ATOM 2109 C CA . VAL A 1 274 ? -13.315 12.619 18.621 1.00 97.00 274 VAL A CA 1
ATOM 2110 C C . VAL A 1 274 ? -13.496 13.531 19.830 1.00 97.00 274 VAL A C 1
ATOM 2112 O O . VAL A 1 274 ? -14.511 13.443 20.520 1.00 97.00 274 VAL A O 1
ATOM 2115 N N . ALA A 1 275 ? -12.564 14.457 20.058 1.00 95.81 275 ALA A N 1
ATOM 2116 C CA . ALA A 1 275 ? -12.610 15.365 21.200 1.00 95.81 275 ALA A CA 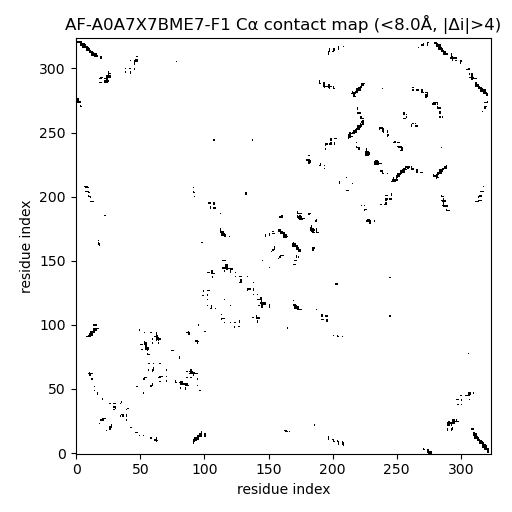1
ATOM 2117 C C . ALA A 1 275 ? -13.832 16.301 21.159 1.00 95.81 275 ALA A C 1
ATOM 2119 O O . ALA A 1 275 ? -14.434 16.605 22.192 1.00 95.81 275 ALA A O 1
ATOM 2120 N N . ALA A 1 276 ? -14.245 16.721 19.959 1.00 95.50 276 ALA A N 1
ATOM 2121 C CA . ALA A 1 276 ? -15.462 17.500 19.745 1.00 95.50 276 ALA A CA 1
ATOM 2122 C C . ALA A 1 276 ? -16.755 16.669 19.867 1.00 95.50 276 ALA A C 1
ATOM 2124 O O . ALA A 1 276 ? -17.841 17.245 19.920 1.00 95.50 276 ALA A O 1
ATOM 2125 N N . GLY A 1 277 ? -16.664 15.335 19.901 1.00 94.44 277 GLY A N 1
ATOM 2126 C CA . GLY A 1 277 ? -17.814 14.430 19.927 1.00 94.44 277 GLY A CA 1
ATOM 2127 C C . GLY A 1 277 ? -18.581 14.353 18.604 1.00 94.44 277 GLY A C 1
ATOM 2128 O O . GLY A 1 277 ? -19.724 13.900 18.594 1.00 94.44 277 GLY A O 1
ATOM 2129 N N . THR A 1 278 ? -17.991 14.800 17.489 1.00 95.12 278 THR A N 1
ATOM 2130 C CA . THR A 1 278 ? -18.629 14.718 16.162 1.00 95.12 278 THR A CA 1
ATOM 2131 C C . THR A 1 278 ? -18.519 13.324 15.558 1.00 95.12 278 THR A C 1
ATOM 2133 O O . THR A 1 278 ? -19.363 12.945 14.747 1.00 95.12 278 THR A O 1
ATOM 2136 N N . ARG A 1 279 ? -17.499 12.559 15.963 1.00 96.06 279 ARG A N 1
ATOM 2137 C CA . ARG A 1 279 ? -17.271 11.147 15.626 1.00 96.06 279 ARG A CA 1
ATOM 2138 C C . ARG A 1 279 ? -16.795 10.412 16.875 1.00 96.06 279 ARG A C 1
ATOM 2140 O O . ARG A 1 279 ? -16.155 11.029 17.719 1.00 96.06 279 ARG A O 1
ATOM 2147 N N . LYS A 1 280 ? -17.092 9.119 17.007 1.00 95.69 280 LYS A N 1
ATOM 2148 C CA . LYS A 1 280 ? -16.649 8.322 18.156 1.00 95.69 280 LYS A CA 1
ATOM 2149 C C . LYS A 1 280 ? -15.394 7.531 17.802 1.00 95.69 280 LYS A C 1
ATOM 2151 O O . LYS A 1 280 ? -14.387 7.686 18.472 1.00 95.69 280 LYS A O 1
ATOM 2156 N N . ASN A 1 281 ? -15.427 6.743 16.737 1.00 97.88 281 ASN A N 1
ATOM 2157 C CA . ASN A 1 281 ? -14.332 5.883 16.307 1.00 97.88 281 ASN A CA 1
ATOM 2158 C C . ASN A 1 281 ? -13.798 6.366 14.955 1.00 97.88 281 ASN A C 1
ATOM 2160 O O . ASN A 1 281 ? -14.433 6.156 13.916 1.00 97.88 281 ASN A O 1
ATOM 2164 N N . VAL A 1 282 ? -12.638 7.025 14.970 1.00 98.56 282 VAL A N 1
ATOM 2165 C CA . VAL A 1 282 ? -11.998 7.565 13.765 1.00 98.56 282 VAL A CA 1
ATOM 2166 C C . VAL A 1 282 ? -10.753 6.756 13.433 1.00 98.56 282 VAL A C 1
ATOM 2168 O O . VAL A 1 282 ? -9.828 6.684 14.240 1.00 98.56 282 VAL A O 1
ATOM 2171 N N . ALA A 1 283 ? -10.711 6.172 12.239 1.00 98.81 283 ALA A N 1
ATOM 2172 C CA . ALA A 1 283 ? -9.514 5.528 11.715 1.00 98.81 283 ALA A CA 1
ATOM 2173 C C . ALA A 1 283 ? -8.720 6.528 10.869 1.00 98.81 283 ALA A C 1
ATOM 2175 O O . ALA A 1 283 ? -9.240 7.082 9.905 1.00 98.81 283 ALA A O 1
ATOM 2176 N N . VAL A 1 284 ? -7.459 6.758 11.218 1.00 98.75 284 VAL A N 1
ATOM 2177 C CA . VAL A 1 284 ? -6.508 7.515 10.399 1.00 98.75 284 VAL A CA 1
ATOM 2178 C C . VAL A 1 284 ? -5.647 6.516 9.648 1.00 98.75 284 VAL A C 1
ATOM 2180 O O . VAL A 1 284 ? -4.960 5.733 10.297 1.00 98.75 284 VAL A O 1
ATOM 2183 N N . ILE A 1 285 ? -5.698 6.519 8.318 1.00 98.44 285 ILE A N 1
ATOM 2184 C CA . ILE A 1 285 ? -5.070 5.498 7.468 1.00 98.44 285 ILE A CA 1
ATOM 2185 C C . ILE A 1 285 ? -4.242 6.163 6.362 1.00 98.44 285 ILE A C 1
ATOM 2187 O O . ILE A 1 285 ? -4.647 7.181 5.811 1.00 98.44 285 ILE A O 1
ATOM 2191 N N . ALA A 1 286 ? -3.114 5.569 5.979 1.00 97.19 286 ALA A N 1
ATOM 2192 C CA . ALA A 1 286 ? -2.433 5.930 4.736 1.00 97.19 286 ALA A CA 1
ATOM 2193 C C . ALA A 1 286 ? -1.836 4.708 4.042 1.00 97.19 286 ALA A C 1
ATOM 2195 O O . ALA A 1 286 ? -1.360 3.778 4.701 1.00 97.19 286 ALA A O 1
ATOM 2196 N N . GLY A 1 287 ? -1.843 4.751 2.712 1.00 96.75 287 GLY A N 1
ATOM 2197 C CA . GLY A 1 287 ? -1.115 3.834 1.842 1.00 96.75 287 GLY A CA 1
ATOM 2198 C C . GLY A 1 287 ? 0.164 4.458 1.295 1.00 96.75 287 GLY A C 1
ATOM 2199 O O . GLY A 1 287 ? 0.413 5.650 1.476 1.00 96.75 287 GLY A O 1
ATOM 2200 N N . GLY A 1 288 ? 0.967 3.635 0.626 1.00 95.31 288 GLY A N 1
ATOM 2201 C CA . GLY A 1 288 ? 2.215 4.057 0.001 1.00 95.31 288 GLY A CA 1
ATOM 2202 C C . GLY A 1 288 ? 2.030 4.524 -1.443 1.00 95.31 288 GLY A C 1
ATOM 2203 O O . GLY A 1 288 ? 1.088 4.138 -2.129 1.00 95.31 288 GLY A O 1
ATOM 2204 N N . ALA A 1 289 ? 2.993 5.305 -1.926 1.00 94.88 289 ALA A N 1
ATOM 2205 C CA . ALA A 1 289 ? 2.993 5.892 -3.261 1.00 94.88 289 ALA A CA 1
ATOM 2206 C C . ALA A 1 289 ? 4.033 5.222 -4.179 1.00 94.88 289 ALA A C 1
ATOM 2208 O O . ALA A 1 289 ? 5.231 5.245 -3.881 1.00 94.88 289 ALA A O 1
ATOM 2209 N N . ILE A 1 290 ? 3.608 4.688 -5.332 1.00 97.69 290 ILE A N 1
ATOM 2210 C CA . ILE A 1 290 ? 4.518 4.101 -6.340 1.00 97.69 290 ILE A CA 1
ATOM 2211 C C . ILE A 1 290 ? 5.649 5.063 -6.739 1.00 97.69 290 ILE A C 1
ATOM 2213 O O . ILE A 1 290 ? 6.797 4.616 -6.778 1.00 97.69 290 ILE A O 1
ATOM 2217 N N . PRO A 1 291 ? 5.416 6.377 -6.959 1.00 96.31 291 PRO A N 1
ATOM 2218 C CA . PRO A 1 291 ? 6.489 7.306 -7.315 1.00 96.31 291 PRO A CA 1
ATOM 2219 C C . PRO A 1 291 ? 7.641 7.368 -6.298 1.00 96.31 291 PRO A C 1
ATOM 2221 O O . PRO A 1 291 ? 8.725 7.855 -6.624 1.00 96.31 291 PRO A O 1
ATOM 2224 N N . LYS A 1 292 ? 7.427 6.900 -5.061 1.00 95.81 292 LYS A N 1
ATOM 2225 C CA . LYS A 1 292 ? 8.447 6.850 -4.006 1.00 95.81 292 LYS A CA 1
ATOM 2226 C C . LYS A 1 292 ? 9.313 5.596 -4.052 1.00 95.81 292 LYS A C 1
ATOM 2228 O O . LYS A 1 292 ? 10.410 5.605 -3.490 1.00 95.81 292 LYS A O 1
ATOM 2233 N N . LEU A 1 293 ? 8.872 4.559 -4.753 1.00 98.12 293 LEU A N 1
ATOM 2234 C CA . LEU A 1 293 ? 9.670 3.368 -4.969 1.00 98.12 293 LEU A CA 1
ATOM 2235 C C . LEU A 1 293 ? 10.896 3.696 -5.826 1.00 98.12 293 LEU A C 1
ATOM 2237 O O . LEU A 1 293 ? 10.823 4.442 -6.805 1.00 98.12 293 LEU A O 1
ATOM 2241 N N . TYR A 1 294 ? 12.044 3.160 -5.422 1.00 98.19 294 TYR A N 1
ATOM 2242 C CA . TYR A 1 294 ? 13.342 3.350 -6.076 1.00 98.19 294 TYR A CA 1
ATOM 2243 C C . TYR A 1 294 ? 13.702 4.807 -6.379 1.00 98.19 294 TYR A C 1
ATOM 2245 O O . TYR A 1 294 ? 14.478 5.077 -7.300 1.00 98.19 294 TYR A O 1
ATOM 2253 N N . MET A 1 295 ? 13.216 5.768 -5.582 1.00 96.12 295 MET A N 1
ATOM 2254 C CA . MET A 1 295 ? 13.474 7.188 -5.840 1.00 96.12 295 MET A CA 1
ATOM 2255 C C . MET A 1 295 ? 14.979 7.520 -5.826 1.00 96.12 295 MET A C 1
ATOM 2257 O O . MET A 1 295 ? 15.430 8.314 -6.651 1.00 96.12 295 MET A O 1
ATOM 2261 N N . ASN A 1 296 ? 15.773 6.850 -4.976 1.00 96.88 296 ASN A N 1
ATOM 2262 C CA . ASN A 1 296 ? 17.224 7.064 -4.853 1.00 96.88 296 ASN A CA 1
ATOM 2263 C C . ASN A 1 296 ? 18.065 5.980 -5.551 1.00 96.88 296 ASN A C 1
ATOM 2265 O O . ASN A 1 296 ? 19.285 5.925 -5.385 1.00 96.88 296 ASN A O 1
ATOM 2269 N N . SER A 1 297 ? 17.441 5.120 -6.357 1.00 97.81 297 SER A N 1
ATOM 2270 C CA . SER A 1 297 ? 18.081 3.972 -7.025 1.00 97.81 297 SER A CA 1
ATOM 2271 C C . SER A 1 297 ? 19.336 4.313 -7.829 1.00 97.81 297 SER A C 1
ATOM 2273 O O . SER A 1 297 ? 20.255 3.498 -7.892 1.00 97.81 297 SER A O 1
ATOM 2275 N N . ARG A 1 298 ? 19.449 5.524 -8.389 1.00 97.44 298 ARG A N 1
ATOM 2276 C CA . ARG A 1 298 ? 20.683 5.966 -9.063 1.00 97.44 298 ARG A CA 1
ATOM 2277 C C . ARG A 1 298 ? 21.885 5.982 -8.129 1.00 97.44 298 ARG A C 1
ATOM 2279 O O . ARG A 1 298 ? 22.974 5.593 -8.541 1.00 97.44 298 ARG A O 1
ATOM 2286 N N . ASP A 1 299 ? 21.703 6.450 -6.900 1.00 97.56 299 ASP A N 1
ATOM 2287 C CA . ASP A 1 299 ? 22.787 6.511 -5.925 1.00 97.56 299 ASP A CA 1
ATOM 2288 C C . ASP A 1 299 ? 23.107 5.127 -5.369 1.00 97.56 299 ASP A C 1
ATOM 2290 O O . ASP A 1 299 ? 24.285 4.831 -5.167 1.00 97.56 299 ASP A O 1
ATOM 2294 N N . HIS A 1 300 ? 22.099 4.262 -5.215 1.00 97.25 300 HIS A N 1
ATOM 2295 C CA . HIS A 1 300 ? 22.304 2.849 -4.884 1.00 97.25 300 HIS A CA 1
ATOM 2296 C C . HIS A 1 300 ? 23.175 2.157 -5.939 1.00 97.25 300 HIS A C 1
ATOM 2298 O O . HIS A 1 300 ? 24.230 1.625 -5.604 1.00 97.25 300 HIS A O 1
ATOM 2304 N N . VAL A 1 301 ? 22.831 2.289 -7.225 1.00 97.94 301 VAL A N 1
ATOM 2305 C CA . VAL A 1 301 ? 23.618 1.738 -8.344 1.00 97.94 301 VAL A CA 1
ATOM 2306 C C . VAL A 1 301 ? 25.044 2.301 -8.371 1.00 97.94 301 VAL A C 1
ATOM 2308 O O . VAL A 1 301 ? 26.007 1.545 -8.471 1.00 97.94 301 VAL A O 1
ATOM 2311 N N . LYS A 1 302 ? 25.215 3.625 -8.247 1.00 97.88 302 LYS A N 1
ATOM 2312 C CA . LYS A 1 302 ? 26.546 4.268 -8.256 1.00 97.88 302 LYS A CA 1
ATOM 2313 C C . LYS A 1 302 ? 27.446 3.801 -7.114 1.00 97.88 302 LYS A C 1
ATOM 2315 O O . LYS A 1 302 ? 28.662 3.765 -7.280 1.00 97.88 302 LYS A O 1
ATOM 2320 N N . LYS A 1 303 ? 26.859 3.508 -5.954 1.00 97.31 303 LYS A N 1
ATOM 2321 C CA . LYS A 1 303 ? 27.575 3.093 -4.740 1.00 97.31 303 LYS A CA 1
ATOM 2322 C C . LYS A 1 303 ? 27.636 1.574 -4.577 1.00 97.31 303 LYS A C 1
ATOM 2324 O O . LYS A 1 303 ? 28.135 1.107 -3.560 1.00 97.31 303 LYS A O 1
ATOM 2329 N N . SER A 1 304 ? 27.138 0.819 -5.554 1.00 96.44 304 SER A N 1
ATOM 2330 C CA . SER A 1 304 ? 27.018 -0.637 -5.487 1.00 96.44 304 SER A CA 1
ATOM 2331 C C . SER A 1 304 ? 26.228 -1.144 -4.272 1.00 96.44 304 SER A C 1
ATOM 2333 O O . SER A 1 304 ? 26.561 -2.178 -3.702 1.00 96.44 304 SER A O 1
ATOM 2335 N N . LEU A 1 305 ? 25.186 -0.411 -3.870 1.00 96.69 305 LEU A N 1
ATOM 2336 C CA . LEU A 1 305 ? 24.310 -0.750 -2.747 1.00 96.69 305 LEU A CA 1
ATOM 2337 C C . LEU A 1 305 ? 23.021 -1.418 -3.240 1.00 96.69 305 LEU A C 1
ATOM 2339 O O . LEU A 1 305 ? 22.609 -1.160 -4.375 1.00 96.69 305 LEU A O 1
ATOM 2343 N N . PRO A 1 306 ? 22.354 -2.239 -2.414 1.00 97.31 306 PRO A N 1
ATOM 2344 C CA . PRO A 1 306 ? 21.011 -2.711 -2.725 1.00 97.31 306 PRO A CA 1
ATOM 2345 C C . PRO A 1 306 ? 20.027 -1.540 -2.860 1.00 97.31 306 PRO A C 1
ATOM 2347 O O . PRO A 1 306 ? 20.106 -0.567 -2.114 1.00 97.31 306 PRO A O 1
ATOM 2350 N N . ALA A 1 307 ? 19.075 -1.637 -3.784 1.00 97.19 307 ALA A N 1
ATOM 2351 C CA . ALA A 1 307 ? 17.983 -0.683 -3.921 1.00 97.19 307 ALA A CA 1
ATOM 2352 C C . ALA A 1 307 ? 16.923 -0.974 -2.845 1.00 97.19 307 ALA A C 1
ATOM 2354 O O . ALA A 1 307 ? 16.131 -1.912 -2.969 1.00 97.19 307 ALA A O 1
ATOM 2355 N N . LEU A 1 308 ? 16.949 -0.180 -1.771 1.00 96.38 308 LEU A N 1
ATOM 2356 C CA . LEU A 1 308 ? 16.167 -0.426 -0.553 1.00 96.38 308 LEU A CA 1
ATOM 2357 C C . LEU A 1 308 ? 14.743 0.153 -0.593 1.00 96.38 308 LEU A C 1
ATOM 2359 O O . LEU A 1 308 ? 13.903 -0.265 0.196 1.00 96.38 308 LEU A O 1
ATOM 2363 N N . GLU A 1 309 ? 14.427 1.092 -1.495 1.00 97.31 309 GLU A N 1
ATOM 2364 C CA . GLU A 1 309 ? 13.067 1.650 -1.612 1.00 97.31 309 GLU A CA 1
ATOM 2365 C C . GLU A 1 309 ? 12.132 0.725 -2.424 1.00 97.31 309 GLU A C 1
ATOM 2367 O O . GLU A 1 309 ? 11.564 1.133 -3.435 1.00 97.31 309 GLU A O 1
ATOM 2372 N N . ASN A 1 310 ? 12.023 -0.541 -2.015 1.00 97.19 310 ASN A N 1
ATOM 2373 C CA . ASN A 1 310 ? 11.269 -1.611 -2.688 1.00 97.19 310 ASN A CA 1
ATOM 2374 C C . ASN A 1 310 ? 9.931 -1.952 -2.010 1.00 97.19 310 ASN A C 1
ATOM 2376 O O . ASN A 1 310 ? 9.279 -2.908 -2.424 1.00 97.19 310 ASN A O 1
ATOM 2380 N N . CYS A 1 311 ? 9.530 -1.212 -0.976 1.00 98.31 311 CYS A N 1
ATOM 2381 C CA . CYS A 1 311 ? 8.288 -1.451 -0.250 1.00 98.31 311 CYS A CA 1
ATOM 2382 C C . CYS A 1 311 ? 7.371 -0.227 -0.269 1.00 98.31 311 CYS A C 1
ATOM 2384 O O . CYS A 1 311 ? 7.822 0.895 -0.034 1.00 98.31 311 CYS A O 1
ATOM 2386 N N . LEU A 1 312 ? 6.071 -0.452 -0.454 1.00 98.31 312 LEU A N 1
ATOM 2387 C CA . LEU A 1 312 ? 5.043 0.539 -0.144 1.00 98.31 312 LEU A CA 1
ATOM 2388 C C . LEU A 1 312 ? 4.708 0.436 1.346 1.00 98.31 312 LEU A C 1
ATOM 2390 O O . LEU A 1 312 ? 4.155 -0.566 1.799 1.00 98.31 312 LEU A O 1
ATOM 2394 N N . GLY A 1 313 ? 5.077 1.462 2.109 1.00 97.56 313 GLY A N 1
ATOM 2395 C CA . GLY A 1 313 ? 4.714 1.580 3.520 1.00 97.56 313 GLY A CA 1
ATOM 2396 C C . GLY A 1 313 ? 3.282 2.067 3.691 1.00 97.56 313 GLY A C 1
ATOM 2397 O O . GLY A 1 313 ? 2.852 2.989 3.006 1.00 97.56 313 GLY A O 1
ATOM 2398 N N . SER A 1 314 ? 2.559 1.461 4.625 1.00 97.94 314 SER A N 1
ATOM 2399 C CA . SER A 1 314 ? 1.205 1.858 5.004 1.00 97.94 314 SER A CA 1
ATOM 2400 C C . SER A 1 314 ? 1.047 1.820 6.520 1.00 97.94 314 SER A C 1
ATOM 2402 O O . SER A 1 314 ? 1.721 1.048 7.208 1.00 97.94 314 SER A O 1
ATOM 2404 N N . PHE A 1 315 ? 0.149 2.648 7.049 1.00 98.44 315 PHE A N 1
ATOM 2405 C CA . PHE A 1 315 ? -0.138 2.666 8.478 1.00 98.44 315 PHE A CA 1
ATOM 2406 C C . PHE A 1 315 ? -1.611 2.925 8.777 1.00 98.44 315 PHE A C 1
ATOM 2408 O O . PHE A 1 315 ? -2.373 3.404 7.935 1.00 98.44 315 PHE A O 1
ATOM 2415 N N . GLY A 1 316 ? -1.986 2.630 10.018 1.00 98.56 316 GLY A N 1
ATOM 2416 C CA . GLY A 1 316 ? -3.286 2.947 10.571 1.00 98.56 316 GLY A CA 1
ATOM 2417 C C . GLY A 1 316 ? -3.229 3.276 12.056 1.00 98.56 316 GLY A C 1
ATOM 2418 O O . GLY A 1 316 ? -2.423 2.715 12.798 1.00 98.56 316 GLY A O 1
ATOM 2419 N N . VAL A 1 317 ? -4.097 4.185 12.494 1.00 98.69 317 VAL A N 1
ATOM 2420 C CA . VAL A 1 317 ? -4.295 4.563 13.899 1.00 98.69 317 VAL A CA 1
ATOM 2421 C C . VAL A 1 317 ? -5.789 4.666 14.172 1.00 98.69 317 VAL A C 1
ATOM 2423 O O . VAL A 1 317 ? -6.500 5.387 13.476 1.00 98.69 317 VAL A O 1
ATOM 2426 N N . LEU A 1 318 ? -6.272 3.974 15.200 1.00 98.75 318 LEU A N 1
ATOM 2427 C CA . LEU A 1 318 ? -7.652 4.089 15.657 1.00 98.75 318 LEU A CA 1
ATOM 2428 C C . LEU A 1 318 ? -7.710 5.063 16.830 1.00 98.75 318 LEU A C 1
ATOM 2430 O O . LEU A 1 318 ? -7.122 4.807 17.883 1.00 98.75 318 LEU A O 1
ATOM 2434 N N . ILE A 1 319 ? -8.456 6.146 16.647 1.00 98.50 319 ILE A N 1
ATOM 2435 C CA . ILE A 1 319 ? -8.674 7.186 17.645 1.00 98.50 319 ILE A CA 1
ATOM 2436 C C . ILE A 1 319 ? -10.103 7.062 18.177 1.00 98.50 319 ILE A C 1
ATOM 2438 O O . ILE A 1 319 ? -11.063 7.022 17.405 1.00 98.50 319 ILE A O 1
ATOM 2442 N N . VAL A 1 320 ? -10.235 6.992 19.500 1.00 97.81 320 VAL A N 1
ATOM 2443 C CA . VAL A 1 320 ? -11.504 6.809 20.223 1.00 97.81 320 VAL A CA 1
ATOM 2444 C C . VAL A 1 320 ? -11.603 7.800 21.384 1.00 97.81 320 VAL A C 1
ATOM 2446 O O . VAL A 1 320 ? -10.585 8.406 21.739 1.00 97.81 320 VAL A O 1
ATOM 2449 N N . PRO A 1 321 ? -12.784 8.002 22.000 1.00 96.62 321 PRO A N 1
ATOM 2450 C CA . PRO A 1 321 ? -12.871 8.793 23.214 1.00 96.62 321 PRO A CA 1
ATOM 2451 C C . PRO A 1 321 ? -12.081 8.090 24.315 1.00 96.62 321 PRO A C 1
ATOM 2453 O O . PRO A 1 321 ? -12.190 6.875 24.466 1.00 96.62 321 PRO A O 1
ATOM 2456 N N . ASP A 1 322 ? -11.317 8.870 25.062 1.00 90.31 322 ASP A N 1
ATOM 2457 C CA . ASP A 1 322 ? -10.614 8.436 26.263 1.00 90.31 322 ASP A CA 1
ATOM 2458 C C . ASP A 1 322 ? -11.611 7.826 27.260 1.00 90.31 322 ASP A C 1
ATOM 2460 O O . ASP A 1 322 ? -12.630 8.448 27.593 1.00 90.31 322 ASP A O 1
ATOM 2464 N N . ASP A 1 323 ? -11.354 6.585 27.670 1.00 82.06 323 ASP A N 1
ATOM 2465 C CA . ASP A 1 323 ? -12.193 5.814 28.583 1.00 82.06 323 ASP A CA 1
ATOM 2466 C C . ASP A 1 323 ? -11.740 5.887 30.052 1.00 82.06 323 ASP A C 1
ATOM 2468 O O . ASP A 1 323 ? -12.454 5.355 30.909 1.00 82.06 323 ASP A O 1
ATOM 2472 N N . GLY A 1 324 ? -10.669 6.641 30.356 1.00 68.00 324 GLY A N 1
ATOM 2473 C CA . GLY A 1 324 ? -10.214 6.968 31.716 1.00 68.00 324 GLY A CA 1
ATOM 2474 C C . GLY A 1 324 ? -9.016 6.155 32.183 1.00 68.00 324 GLY A C 1
ATOM 2475 O O . GLY A 1 324 ? -9.229 5.241 33.013 1.00 68.00 324 GLY A O 1
#

Secondary structure (DSSP, 8-state):
-PPEEEEEEEEEEEE-HHHHHHHSHHHHHHHHH-TT-HHHHHGGGGBPPHHHHTT-HHHHHHTTSS-HHHHHTSPSPTTTS--SS---B-SS-BEE-HHHHHHHHHHH-SSS-EEEBHHHHHHHHHHHTT-TT--HHHHTTS---B-HHHHHHHHHHS-PEEEEETTEEEEEEPPS-SS-TTSSHHHHHHHHHHHHHHHHHHHHHHHHHT--GGG--EEEE--S-----SSSTT-S-HHHHHHHHHT-TT-EEEE---GGGHHHHHHHHHHHHHHTTS-SSEEEEE---GGGTTTTHHHHHHTT--B---EEEEEEEEEEE---

Radius of gyration: 19.58 Å; Cα contacts (8 Å, |Δi|>4): 722; chains: 1; bounding box: 49×38×60 Å

Mean predicted aligned error: 3.2 Å

pLDDT: mean 96.52, std 3.93, range [56.25, 98.88]

Sequence (324 aa):
MPNAAVKGTSYSLNYTPELALYYGNTPFVEREAHPDSEFLSKLPNHVQSYEECSRYAPNLVYIGAMDLEELENKEQPWFEKLEPAAVRFGKYGEIMPEDETIGFLDLCDVFDLVWLEKDFAAKVKEKLAKHPLIREDLLVRLESGHEISEIEHEIARSAALPLYSGGKIVGCSRRGHEFDPNLTAYELLVNMMSKTSAVLSMLHLIKNSGIKPEDVDFVVECSEEAAGDMNQRGGGNFAKAIAEIAGCVNASGCDVRGFCAGPVNAVLAGASMVAAGTRKNVAVIAGGAIPKLYMNSRDHVKKSLPALENCLGSFGVLIVPDDG

Foldseek 3Di:
DFFKDFLFKAKEKAQFQVLLLCQAQVNPVCCVVPVPDPLNVQLVVQADDLFLCQQQVVNCCRQAVDPPVRVVPDDPPRSVVGHPGGDAHHLRAGHHYNLLLLQLLQLLDPQPQKAFAQVSLVVSLVVLVPPPQQDPVSSVSRDNGDHVVVQVCCVVPQVWAFDDDPRDGGITGGFPDDPWPCRHSSNVVQLSQWLSQQLRSLSSRCVNSVPDLCLAAEEEEFEQHAHDTPVQTSVDASRVSSSVSNVNVNYDYHYAYDHVCRQVVSVVVQSVCQVVVVGFKYKYKTKFGSNQRLVVSSVCSVVVHRRNSRIIMMMMIIMGGDPD

Nearest PDB structures (foldseek):
  1mzj-assembly1_B  TM=7.804E-01  e=8.400E-07  Streptomyces sp. R1128
  3il4-assembly2_C  TM=7.389E-01  e=3.012E-06  Enterococcus faecalis
  7yvy-assembly3_C  TM=7.059E-01  e=3.430E-05  Pyrococcus furiosus COM1
  6et2-assembly3_F  TM=6.740E-01  e=8.102E-04  Pseudomonas aeruginosa PAO1
  5dwz-assembly2_G  TM=6.051E-01  e=2.017E-03  Pseudomonas aeruginosa

Solvent-accessible surface area (backbone atoms only — not comparable to full-atom values): 16265 Å² total; per-residue (Å²): 117,51,53,54,34,80,68,26,48,12,18,25,31,38,39,31,54,59,56,17,58,60,53,1,39,46,47,29,54,38,46,77,78,44,68,85,36,70,63,66,74,48,45,73,82,23,62,66,51,70,61,56,54,33,14,24,57,71,56,33,33,59,13,40,62,40,54,67,72,59,58,74,72,51,72,78,63,45,89,82,55,50,50,95,58,70,50,50,67,29,77,24,24,32,54,42,52,43,63,53,46,54,43,45,39,39,32,65,51,88,77,82,38,56,46,35,20,33,71,53,30,52,55,27,49,62,51,44,68,69,36,96,81,52,48,71,83,49,58,71,50,41,61,72,45,42,58,62,70,56,45,53,43,36,39,77,73,59,62,21,41,76,33,61,57,95,93,35,80,42,25,28,28,34,43,80,41,95,83,35,84,48,24,29,16,63,50,40,46,37,46,46,46,19,44,32,39,19,30,52,6,46,48,30,22,36,65,62,45,66,52,56,43,64,63,32,45,30,25,32,19,22,32,80,72,67,43,33,47,86,90,40,72,53,65,44,53,59,17,38,57,30,28,53,75,54,49,16,72,63,30,45,54,44,70,37,79,47,58,98,52,5,58,62,56,25,46,53,51,42,35,48,34,20,24,71,64,79,39,56,30,28,38,30,34,23,22,19,57,44,58,60,15,29,56,62,34,71,58,20,56,76,68,74,38,64,41,76,41,28,53,37,52,15,30,20,37,34,33,27,55,50,87,126